Protein AF-A0A6A5AMS5-F1 (afdb_monomer_lite)

pLDDT: mean 83.8, std 12.56, range [41.06, 96.12]

Organism: Aphanomyces astaci (NCBI:txid112090)

Foldseek 3Di:
DDPVVVVLVVLLVVVVVCVVVLVAQQDQPPDPLPPLVVVLVVVVVVVVVVLVVLVVVLVPDPDVVVSVVVNVVVVVVVVVVLVVQQWDAAPLRPRGTGRPDPSNVCCQRHNPQSRWHDQPLSDRDIDGNVQQQPDDPPPHGVNRCCQPPPPQSHWDQQPLNLVDTGRNVCNVVCQDPVRCFHWDPWDAQPLPLGDTQTGGNVCPVVSVVVSVCCQPPPPQQHWDAAPDVPGGDIGGNVCNVVVVVVVVD

InterPro domains:
  IPR001293 Zinc finger, TRAF-type [PS50145] (146-193)
  IPR013083 Zinc finger, RING/FYVE/PHD-type [G3DSA:3.30.40.10] (146-207)

Sequence (249 aa):
MGYRDARIATEQQALRKARALGLFVSEKIVVPLTRASMEAMEMTQWLQGEEAESQSIEDTDANPSDSARRRLVRLMEDAAWRLDGQHSLCFWGCRLWSLVGSQKDDHEHDECKRRLMVCRLGCPVVHEAFQWQQSHGGDHTELEWHELYECNSRLIKCPRDCGAWVPNDALQHHTDFTCVKRPVPDLECRVGCGKVFNGANNRILELEQERKWHEMEACPDRIVVCAWPGCQEAMKAKDRPLHRKSHLC

Secondary structure (DSSP, 8-state):
--HHHHHHHHHHHHHHHHHHTTS---S-------HHHHHHHHHHHHHHHHHHHHHHHHTT-S-HHHHHHHHHHHHHHHHHHHHHTTEEE-TTS---EEETTHHHHHIIIII-TTSEEE-TT--S-EEEHHHHTSEETTTEEHHHHIIIII-TTSEEE-TT--S-EEEHHHHHHIIIII-TTPBPPPEE-TTSS--EE--BGGGHHHHHHHHHHIIIII-TTSEEE--STT---EEETTTHHHHHHTT--

Radius of gyration: 38.47 Å; chains: 1; bounding box: 78×36×118 Å

Structure (mmCIF, N/CA/C/O backbone):
data_AF-A0A6A5AMS5-F1
#
_entry.id   AF-A0A6A5AMS5-F1
#
loop_
_atom_site.group_PDB
_atom_site.id
_atom_site.type_symbol
_atom_site.label_atom_id
_atom_site.label_alt_id
_atom_site.label_comp_id
_atom_site.label_asym_id
_atom_site.label_entity_id
_atom_site.label_seq_id
_atom_site.pdbx_PDB_ins_code
_atom_site.Cartn_x
_atom_site.Cartn_y
_atom_site.Cartn_z
_atom_site.occupancy
_atom_site.B_iso_or_equiv
_atom_site.auth_seq_id
_atom_site.auth_comp_id
_atom_site.auth_asym_id
_atom_site.auth_atom_id
_atom_site.pdbx_PDB_model_num
ATOM 1 N N . MET A 1 1 ? -13.564 -18.803 7.288 1.00 47.69 1 MET A N 1
ATOM 2 C CA . MET A 1 1 ? -12.798 -18.002 6.311 1.00 47.69 1 MET A CA 1
ATOM 3 C C . MET A 1 1 ? -13.772 -17.508 5.269 1.00 47.69 1 MET A C 1
ATOM 5 O O . MET A 1 1 ? -14.464 -18.331 4.680 1.00 47.69 1 MET A O 1
ATOM 9 N N . GLY A 1 2 ? -13.928 -16.193 5.140 1.00 48.22 2 GLY A N 1
ATOM 10 C CA . GLY A 1 2 ? -14.880 -15.615 4.194 1.00 48.22 2 GLY A CA 1
ATOM 11 C C . GLY A 1 2 ? -14.366 -15.730 2.758 1.00 48.22 2 GLY A C 1
ATOM 12 O O . GLY A 1 2 ? -13.163 -15.780 2.528 1.00 48.22 2 GLY A O 1
ATOM 13 N N . TYR A 1 3 ? -15.269 -15.722 1.777 1.00 41.06 3 TYR A N 1
ATOM 14 C CA . TYR A 1 3 ? -14.946 -15.738 0.340 1.00 41.06 3 TYR A CA 1
ATOM 15 C C . TYR A 1 3 ? -13.948 -14.629 -0.078 1.00 41.06 3 TYR A C 1
ATOM 17 O O . TYR A 1 3 ? -13.149 -14.817 -0.993 1.00 41.06 3 TYR A O 1
ATOM 25 N N . ARG A 1 4 ? -13.932 -13.495 0.645 1.00 43.22 4 ARG A N 1
ATOM 26 C CA . ARG A 1 4 ? -12.932 -12.421 0.492 1.00 43.22 4 ARG A CA 1
ATOM 27 C C . ARG A 1 4 ? -11.511 -12.845 0.888 1.00 43.22 4 ARG A C 1
ATOM 29 O O . ARG A 1 4 ? -10.580 -12.494 0.174 1.00 43.22 4 ARG A O 1
ATOM 36 N N . ASP A 1 5 ? -11.347 -13.635 1.948 1.00 52.22 5 ASP A N 1
ATOM 37 C CA . ASP A 1 5 ? -10.027 -14.063 2.442 1.00 52.22 5 ASP A CA 1
ATOM 38 C C . ASP A 1 5 ? -9.346 -15.021 1.456 1.00 52.22 5 ASP A C 1
ATOM 40 O O . ASP A 1 5 ? -8.147 -14.922 1.207 1.00 52.22 5 ASP A O 1
ATOM 44 N N . ALA A 1 6 ? -10.123 -15.921 0.842 1.00 53.12 6 ALA A N 1
ATOM 45 C CA . ALA A 1 6 ? -9.623 -16.856 -0.165 1.00 53.12 6 ALA A CA 1
ATOM 46 C C . ALA A 1 6 ? -9.176 -16.137 -1.448 1.00 53.12 6 ALA A C 1
ATOM 48 O O . ALA A 1 6 ? -8.139 -16.470 -2.023 1.00 53.12 6 ALA A O 1
ATOM 49 N N . ARG A 1 7 ? -9.923 -15.113 -1.879 1.00 50.69 7 ARG A N 1
ATOM 50 C CA . ARG A 1 7 ? -9.564 -14.295 -3.043 1.00 50.69 7 ARG A CA 1
ATOM 51 C C . ARG A 1 7 ? -8.288 -13.488 -2.800 1.00 50.69 7 ARG A C 1
ATOM 53 O O . ARG A 1 7 ? -7.385 -13.561 -3.625 1.00 50.69 7 ARG A O 1
ATOM 60 N N . ILE A 1 8 ? -8.174 -12.814 -1.653 1.00 56.41 8 ILE A N 1
ATOM 61 C CA . ILE A 1 8 ? -6.965 -12.062 -1.278 1.00 56.41 8 ILE A CA 1
ATOM 62 C C . ILE A 1 8 ? -5.759 -13.003 -1.170 1.00 56.41 8 ILE A C 1
ATOM 64 O O . ILE A 1 8 ? -4.683 -12.679 -1.662 1.00 56.41 8 ILE A O 1
ATOM 68 N N . ALA A 1 9 ? -5.928 -14.199 -0.598 1.00 65.62 9 ALA A N 1
ATOM 69 C CA . ALA A 1 9 ? -4.861 -15.198 -0.539 1.00 65.62 9 ALA A CA 1
ATOM 70 C C . ALA A 1 9 ? -4.410 -15.652 -1.939 1.00 65.62 9 ALA A C 1
ATOM 72 O O . ALA A 1 9 ? -3.214 -15.806 -2.181 1.00 65.62 9 ALA A O 1
ATOM 73 N N . THR A 1 10 ? -5.352 -15.809 -2.874 1.00 69.56 10 THR A N 1
ATOM 74 C CA . THR A 1 10 ? -5.068 -16.186 -4.268 1.00 69.56 10 THR A CA 1
ATOM 75 C C . THR A 1 10 ? -4.368 -15.051 -5.024 1.00 69.56 10 THR A C 1
ATOM 77 O O . THR A 1 10 ? -3.391 -15.293 -5.731 1.00 69.56 10 THR A O 1
ATOM 80 N N . GLU A 1 11 ? -4.812 -13.806 -4.835 1.00 66.81 11 GLU A N 1
ATOM 81 C CA . GLU A 1 11 ? -4.190 -12.601 -5.401 1.00 66.81 11 GLU A CA 1
ATOM 82 C C . GLU A 1 11 ? -2.764 -12.408 -4.848 1.00 66.81 11 GLU A C 1
ATOM 84 O O . GLU A 1 11 ? -1.817 -12.236 -5.616 1.00 66.81 11 GLU A O 1
ATOM 89 N N . GLN A 1 12 ? -2.560 -12.561 -3.535 1.00 63.31 12 GLN A N 1
ATOM 90 C CA . GLN A 1 12 ? -1.230 -12.537 -2.915 1.00 63.31 12 GLN A CA 1
ATOM 91 C C . GLN A 1 12 ? -0.339 -13.686 -3.394 1.00 63.31 12 GLN A C 1
ATOM 93 O O . GLN A 1 12 ? 0.859 -13.490 -3.595 1.00 63.31 12 GLN A O 1
ATOM 98 N N . GLN A 1 13 ? -0.890 -14.885 -3.595 1.00 72.81 13 GLN A N 1
ATOM 99 C CA . GLN A 1 13 ? -0.146 -16.018 -4.139 1.00 72.81 13 GLN A CA 1
ATOM 100 C C . GLN A 1 13 ? 0.277 -15.765 -5.589 1.00 72.81 13 GLN A C 1
ATOM 102 O O . GLN A 1 13 ? 1.410 -16.082 -5.948 1.00 72.81 13 GLN A O 1
ATOM 107 N N . ALA A 1 14 ? -0.587 -15.154 -6.404 1.00 71.50 14 ALA A N 1
ATOM 108 C CA . ALA A 1 14 ? -0.262 -14.755 -7.768 1.00 71.50 14 ALA A CA 1
ATOM 109 C C . ALA A 1 14 ? 0.841 -13.689 -7.794 1.00 71.50 14 ALA A C 1
ATOM 111 O O . ALA A 1 14 ? 1.800 -13.846 -8.543 1.00 71.50 14 ALA A O 1
ATOM 112 N N . LEU A 1 15 ? 0.772 -12.672 -6.929 1.00 64.12 15 LEU A N 1
ATOM 113 C CA . LEU A 1 15 ? 1.814 -11.645 -6.807 1.00 64.12 15 LEU A CA 1
ATOM 114 C C . LEU A 1 15 ? 3.144 -12.224 -6.304 1.00 64.12 15 LEU A C 1
ATOM 116 O O . LEU A 1 15 ? 4.196 -11.907 -6.851 1.00 64.12 15 LEU A O 1
ATOM 120 N N . ARG A 1 16 ? 3.118 -13.129 -5.316 1.00 63.69 16 ARG A N 1
ATOM 121 C CA . ARG A 1 16 ? 4.319 -13.843 -4.840 1.00 63.69 16 ARG A CA 1
ATOM 122 C C . ARG A 1 16 ? 4.922 -14.730 -5.923 1.00 63.69 16 ARG A C 1
ATOM 124 O O . ARG A 1 16 ? 6.138 -14.757 -6.068 1.00 63.69 16 ARG A O 1
ATOM 131 N N . LYS A 1 17 ? 4.088 -15.435 -6.693 1.00 67.75 17 LYS A N 1
ATOM 132 C CA . LYS A 1 17 ? 4.529 -16.251 -7.830 1.00 67.75 17 LYS A CA 1
ATOM 133 C C . LYS A 1 17 ? 5.112 -15.376 -8.934 1.00 67.75 17 LYS A C 1
ATOM 135 O O . LYS A 1 17 ? 6.164 -15.699 -9.458 1.00 67.75 17 LYS A O 1
ATOM 140 N N . ALA A 1 18 ? 4.464 -14.261 -9.254 1.00 64.50 18 ALA A N 1
ATOM 141 C CA . ALA A 1 18 ? 4.950 -13.306 -10.237 1.00 64.50 18 ALA A CA 1
ATOM 142 C C . ALA A 1 18 ? 6.292 -12.691 -9.811 1.00 64.50 18 ALA A C 1
ATOM 144 O O . ALA A 1 18 ? 7.206 -12.631 -10.623 1.00 64.50 18 ALA A O 1
ATOM 145 N N . ARG A 1 19 ? 6.460 -12.361 -8.525 1.00 60.09 19 ARG A N 1
ATOM 146 C CA . ARG A 1 19 ? 7.747 -11.948 -7.949 1.00 60.09 19 ARG A CA 1
ATOM 147 C C . ARG A 1 19 ? 8.811 -13.048 -8.043 1.00 60.09 19 ARG A C 1
ATOM 149 O O . ARG A 1 19 ? 9.922 -12.772 -8.467 1.00 60.09 19 ARG A O 1
ATOM 156 N N . ALA A 1 20 ? 8.474 -14.294 -7.702 1.00 59.19 20 ALA A N 1
ATOM 157 C CA . ALA A 1 20 ? 9.393 -15.434 -7.814 1.00 59.19 20 ALA A CA 1
ATOM 158 C C . ALA A 1 20 ? 9.795 -15.753 -9.267 1.00 59.19 20 ALA A C 1
ATOM 160 O O . ALA A 1 20 ? 10.847 -16.337 -9.496 1.00 59.19 20 ALA A O 1
ATOM 161 N N . LEU A 1 21 ? 8.955 -15.378 -10.234 1.00 62.38 21 LEU A N 1
ATOM 162 C CA . LEU A 1 21 ? 9.202 -15.519 -11.669 1.00 62.38 21 LEU A CA 1
ATOM 163 C C . LEU A 1 21 ? 9.831 -14.263 -12.300 1.00 62.38 21 LEU A C 1
ATOM 165 O O . LEU A 1 21 ? 9.948 -14.218 -13.519 1.00 62.38 21 LEU A O 1
ATOM 169 N N . GLY A 1 22 ? 10.172 -13.233 -11.514 1.00 56.22 22 GLY A N 1
ATOM 170 C CA . GLY A 1 22 ? 10.749 -11.982 -12.028 1.00 56.22 22 GLY A CA 1
ATOM 171 C C . GLY A 1 22 ? 9.777 -11.104 -12.832 1.00 56.22 22 GLY A C 1
ATOM 172 O O . GLY A 1 22 ? 10.183 -10.108 -13.416 1.00 56.22 22 GLY A O 1
ATOM 173 N N . LEU A 1 23 ? 8.477 -11.424 -12.844 1.00 62.22 23 LEU A N 1
ATOM 174 C CA . LEU A 1 23 ? 7.459 -10.670 -13.592 1.00 62.22 23 LEU A CA 1
ATOM 175 C C . LEU A 1 23 ? 7.185 -9.281 -12.990 1.00 62.22 23 LEU A C 1
ATOM 177 O O . LEU A 1 23 ? 6.694 -8.397 -13.687 1.00 62.22 23 LEU A O 1
ATOM 181 N N . PHE A 1 24 ? 7.495 -9.097 -11.702 1.00 57.28 24 PHE A N 1
ATOM 182 C CA . PHE A 1 24 ? 7.465 -7.808 -11.011 1.00 57.28 24 PHE A CA 1
ATOM 183 C C . PHE A 1 24 ? 8.724 -7.661 -10.163 1.00 57.28 24 PHE A C 1
ATOM 185 O O . PHE A 1 24 ? 8.996 -8.505 -9.308 1.00 57.28 24 PHE A O 1
ATOM 192 N N . VAL A 1 25 ? 9.458 -6.568 -10.357 1.00 56.16 25 VAL A N 1
ATOM 193 C CA . VAL A 1 25 ? 10.801 -6.383 -9.784 1.00 56.16 25 VAL A CA 1
ATOM 194 C C . VAL A 1 25 ? 10.791 -5.372 -8.638 1.00 56.16 25 VAL A C 1
ATOM 196 O O . VAL A 1 25 ? 11.568 -4.432 -8.584 1.00 56.16 25 VAL A O 1
ATOM 199 N N . SER A 1 26 ? 9.851 -5.533 -7.699 1.00 52.03 26 SER A N 1
ATOM 200 C CA . SER A 1 26 ? 9.580 -4.539 -6.645 1.00 52.03 26 SER A CA 1
ATOM 201 C C . SER A 1 26 ? 10.704 -4.341 -5.618 1.00 52.03 26 SER A C 1
ATOM 203 O O . SER A 1 26 ? 10.613 -3.436 -4.788 1.00 52.03 26 SER A O 1
ATOM 205 N N . GLU A 1 27 ? 11.742 -5.179 -5.622 1.00 52.03 27 GLU A N 1
ATOM 206 C CA . GLU A 1 27 ? 12.938 -4.930 -4.822 1.00 52.03 27 GLU A CA 1
ATOM 207 C C . GLU A 1 27 ? 13.851 -3.984 -5.586 1.00 52.03 27 GLU A C 1
ATOM 209 O O . GLU A 1 27 ? 14.442 -4.321 -6.604 1.00 52.03 27 GLU A O 1
ATOM 214 N N . LYS A 1 28 ? 13.949 -2.755 -5.079 1.00 43.75 28 LYS A N 1
ATOM 215 C CA . LYS A 1 28 ? 14.990 -1.825 -5.492 1.00 43.75 28 LYS A CA 1
ATOM 216 C C . LYS A 1 28 ? 16.311 -2.415 -5.003 1.00 43.75 28 LYS A C 1
ATOM 218 O O . LYS A 1 28 ? 16.733 -2.122 -3.885 1.00 43.75 28 LYS A O 1
ATOM 223 N N . ILE A 1 29 ? 16.954 -3.253 -5.810 1.00 44.72 29 ILE A N 1
ATOM 224 C CA . ILE A 1 29 ? 18.376 -3.481 -5.625 1.00 44.72 29 ILE A CA 1
ATOM 225 C C . ILE A 1 29 ? 19.005 -2.142 -5.995 1.00 44.72 29 ILE A C 1
ATOM 227 O O . ILE A 1 29 ? 19.037 -1.743 -7.156 1.00 44.72 29 ILE A O 1
ATOM 231 N N . VAL A 1 30 ? 19.395 -1.362 -4.985 1.00 47.34 30 VAL A N 1
ATOM 232 C CA . VAL A 1 30 ? 20.228 -0.175 -5.195 1.00 47.34 30 VAL A CA 1
ATOM 233 C C . VAL A 1 30 ? 21.625 -0.698 -5.513 1.00 47.34 30 VAL A C 1
ATOM 235 O O . VAL A 1 30 ? 22.550 -0.569 -4.718 1.00 47.34 30 VAL A O 1
ATOM 238 N N . VAL A 1 31 ? 21.759 -1.375 -6.652 1.00 47.00 31 VAL A N 1
ATOM 239 C CA . VAL A 1 31 ? 23.055 -1.531 -7.286 1.00 47.00 31 VAL A CA 1
ATOM 240 C C . VAL A 1 31 ? 23.303 -0.186 -7.968 1.00 47.00 31 VAL A C 1
ATOM 242 O O . VAL A 1 31 ? 22.401 0.324 -8.643 1.00 47.00 31 VAL A O 1
ATOM 245 N N . PRO A 1 32 ? 24.464 0.462 -7.773 1.00 53.69 32 PRO A N 1
ATOM 246 C CA . PRO A 1 32 ? 24.884 1.484 -8.729 1.00 53.69 32 PRO A CA 1
ATOM 247 C C . PRO A 1 32 ? 24.767 0.873 -10.128 1.00 53.69 32 PRO A C 1
ATOM 249 O O . PRO A 1 32 ? 25.109 -0.303 -10.246 1.00 53.69 32 PRO A O 1
ATOM 252 N N . LEU A 1 33 ? 24.270 1.634 -11.126 1.00 53.72 33 LEU A N 1
ATOM 253 C CA . LEU A 1 33 ? 24.245 1.228 -12.545 1.00 53.72 33 LEU A CA 1
ATOM 254 C C . LEU A 1 33 ? 25.450 0.334 -12.784 1.00 53.72 33 LEU A C 1
ATOM 256 O O . LEU A 1 33 ? 26.592 0.796 -12.656 1.00 53.72 33 LEU A O 1
ATOM 260 N N . THR A 1 34 ? 25.204 -0.958 -12.975 1.00 58.94 34 THR A N 1
ATOM 261 C CA . THR A 1 34 ? 26.306 -1.890 -13.115 1.00 58.94 34 THR A CA 1
ATOM 262 C C . THR A 1 34 ? 27.139 -1.417 -14.298 1.00 58.94 34 THR A C 1
ATOM 264 O O . THR A 1 34 ? 26.650 -0.759 -15.226 1.00 58.94 34 THR A O 1
ATOM 267 N N . ARG A 1 35 ? 28.430 -1.752 -14.287 1.00 57.44 35 ARG A N 1
ATOM 268 C CA . ARG A 1 35 ? 29.316 -1.550 -15.441 1.00 57.44 35 ARG A CA 1
ATOM 269 C C . ARG A 1 35 ? 28.638 -1.987 -16.756 1.00 57.44 35 ARG A C 1
ATOM 271 O O . ARG A 1 35 ? 28.824 -1.342 -17.778 1.00 57.44 35 ARG A O 1
ATOM 278 N N . ALA A 1 36 ? 27.766 -2.993 -16.675 1.00 58.31 36 ALA A N 1
ATOM 279 C CA . ALA A 1 36 ? 26.976 -3.538 -17.761 1.00 58.31 36 ALA A CA 1
ATOM 280 C C . ALA A 1 36 ? 26.000 -2.526 -18.413 1.00 58.31 36 ALA A C 1
ATOM 282 O O . ALA A 1 36 ? 26.059 -2.360 -19.629 1.00 58.31 36 ALA A O 1
ATOM 283 N N . SER A 1 37 ? 25.145 -1.800 -17.682 1.00 66.31 37 SER A N 1
ATOM 284 C CA . SER A 1 37 ? 24.292 -0.792 -18.343 1.00 66.31 37 SER A CA 1
ATOM 285 C C . SER A 1 37 ? 25.057 0.434 -18.805 1.00 66.31 37 SER A C 1
ATOM 287 O O . SER A 1 37 ? 24.663 1.032 -19.801 1.00 66.31 37 SER A O 1
ATOM 289 N N . MET A 1 38 ? 26.146 0.807 -18.126 1.00 73.81 38 MET A N 1
ATOM 290 C CA . MET A 1 38 ? 26.994 1.904 -18.600 1.00 73.81 38 MET A CA 1
ATOM 291 C C . MET A 1 38 ? 27.633 1.555 -19.948 1.00 73.81 38 MET A C 1
ATOM 293 O O . MET A 1 38 ? 27.481 2.325 -20.887 1.00 73.81 38 MET A O 1
ATOM 297 N N . GLU A 1 39 ? 28.218 0.362 -20.086 1.00 73.81 39 GLU A N 1
ATOM 298 C CA . GLU A 1 39 ? 28.779 -0.129 -21.354 1.00 73.81 39 GLU A CA 1
ATOM 299 C C . GLU A 1 39 ? 27.709 -0.212 -22.462 1.00 73.81 39 GLU A C 1
ATOM 301 O O . GLU A 1 39 ? 27.932 0.234 -23.588 1.00 73.81 39 GLU A O 1
ATOM 306 N N . ALA A 1 40 ? 26.508 -0.712 -22.146 1.00 77.12 40 ALA A N 1
ATOM 307 C CA . ALA A 1 40 ? 25.394 -0.760 -23.096 1.00 77.12 40 ALA A CA 1
ATOM 308 C C . ALA A 1 40 ? 24.905 0.644 -23.511 1.00 77.12 40 ALA A C 1
ATOM 310 O O . ALA A 1 40 ? 24.560 0.875 -24.675 1.00 77.12 40 ALA A O 1
ATOM 311 N N . MET A 1 41 ? 24.868 1.595 -22.572 1.00 78.62 41 MET A N 1
ATOM 312 C CA . MET A 1 41 ? 24.493 2.987 -22.828 1.00 78.62 41 MET A CA 1
ATOM 313 C C . MET A 1 41 ? 25.550 3.710 -23.660 1.00 78.62 41 MET A C 1
ATOM 315 O O . MET A 1 41 ? 25.179 4.390 -24.611 1.00 78.62 41 MET A O 1
ATOM 319 N N . GLU A 1 42 ? 26.833 3.541 -23.344 1.00 83.81 42 GLU A N 1
ATOM 320 C CA . GLU A 1 42 ? 27.958 4.103 -24.098 1.00 83.81 42 GLU A CA 1
ATOM 321 C C . GLU A 1 42 ? 27.960 3.588 -25.538 1.00 83.81 42 GLU A C 1
ATOM 323 O O . GLU A 1 42 ? 27.993 4.385 -26.475 1.00 83.81 42 GLU A O 1
ATOM 328 N N . MET A 1 43 ? 27.809 2.273 -25.732 1.00 81.75 43 MET A N 1
ATOM 329 C CA . MET A 1 43 ? 27.680 1.680 -27.064 1.00 81.75 43 MET A CA 1
ATOM 330 C C . MET A 1 43 ? 26.467 2.244 -27.815 1.00 81.75 43 MET A C 1
ATOM 332 O O . MET A 1 43 ? 26.575 2.620 -28.980 1.00 81.75 43 MET A O 1
ATOM 336 N N . THR A 1 44 ? 25.311 2.350 -27.152 1.00 80.25 44 THR A N 1
ATOM 337 C CA . THR A 1 44 ? 24.096 2.902 -27.772 1.00 80.25 44 THR A CA 1
ATOM 338 C C . THR A 1 44 ? 24.270 4.377 -28.150 1.00 80.25 44 THR A C 1
ATOM 340 O O . THR A 1 44 ? 23.814 4.783 -29.216 1.00 80.25 44 THR A O 1
ATOM 343 N N . GLN A 1 45 ? 24.930 5.178 -27.310 1.00 85.31 45 GLN A N 1
ATOM 344 C CA . GLN A 1 45 ? 25.211 6.589 -27.584 1.00 85.31 45 GLN A CA 1
ATOM 345 C C . GLN A 1 45 ? 26.191 6.762 -28.743 1.00 85.31 45 GLN A C 1
ATOM 347 O O . GLN A 1 45 ? 25.953 7.597 -29.612 1.00 85.31 45 GLN A O 1
ATOM 352 N N . TRP A 1 46 ? 27.258 5.962 -28.783 1.00 83.88 46 TRP A N 1
ATOM 353 C CA . TRP A 1 46 ? 28.222 5.979 -29.879 1.00 83.88 46 TRP A CA 1
ATOM 354 C C . TRP A 1 46 ? 27.547 5.650 -31.218 1.00 83.88 46 TRP A C 1
ATOM 356 O O . TRP A 1 46 ? 27.641 6.440 -32.154 1.00 83.88 46 TRP A O 1
ATOM 366 N N . LEU A 1 47 ? 26.747 4.579 -31.264 1.00 79.12 47 LEU A N 1
ATOM 367 C CA . LEU A 1 47 ? 25.972 4.192 -32.450 1.00 79.12 47 LEU A CA 1
ATOM 368 C C . LEU A 1 47 ? 24.975 5.277 -32.887 1.00 79.12 47 LEU A C 1
ATOM 370 O O . LEU A 1 47 ? 24.791 5.513 -34.076 1.00 79.12 47 LEU A O 1
ATOM 374 N N . GLN A 1 48 ? 24.314 5.947 -31.937 1.00 82.81 48 GLN A N 1
ATOM 375 C CA . GLN A 1 48 ? 23.425 7.073 -32.248 1.00 82.81 48 GLN A CA 1
ATOM 376 C C . GLN A 1 48 ? 24.187 8.267 -32.832 1.00 82.81 48 GLN A C 1
ATOM 378 O O . GLN A 1 48 ? 23.650 8.954 -33.699 1.00 82.81 48 GLN A O 1
ATOM 383 N N . GLY A 1 49 ? 25.413 8.508 -32.366 1.00 85.81 49 GLY A N 1
ATOM 384 C CA . GLY A 1 49 ? 26.304 9.529 -32.909 1.00 85.81 49 GLY A CA 1
ATOM 385 C C . GLY A 1 49 ? 26.711 9.231 -34.350 1.00 85.81 49 GLY A C 1
ATOM 386 O O . GLY A 1 49 ? 26.517 10.083 -35.214 1.00 85.81 49 GLY A O 1
ATOM 387 N N . GLU A 1 50 ? 27.197 8.015 -34.619 1.00 84.00 50 GLU A N 1
ATOM 388 C CA . GLU A 1 50 ? 27.573 7.590 -35.977 1.00 84.00 50 GLU A CA 1
ATOM 389 C C . GLU A 1 50 ? 26.382 7.612 -36.943 1.00 84.00 50 GLU A C 1
ATOM 391 O O . GLU A 1 50 ? 26.505 8.047 -38.092 1.00 84.00 50 GLU A O 1
ATOM 396 N N . GLU A 1 51 ? 25.203 7.197 -36.474 1.00 81.94 51 GLU A N 1
ATOM 397 C CA . GLU A 1 51 ? 23.983 7.257 -37.273 1.00 81.94 51 GLU A CA 1
ATOM 398 C C . GLU A 1 51 ? 23.569 8.707 -37.552 1.00 81.94 51 GLU A C 1
ATOM 400 O O . GLU A 1 51 ? 23.193 9.016 -38.679 1.00 81.94 51 GLU A O 1
ATOM 405 N N . ALA A 1 52 ? 23.665 9.617 -36.579 1.00 85.56 52 ALA A N 1
ATOM 406 C CA . ALA A 1 52 ? 23.346 11.030 -36.789 1.00 85.56 52 ALA A CA 1
ATOM 407 C C . ALA A 1 52 ? 24.312 11.703 -37.781 1.00 85.56 52 ALA A C 1
ATOM 409 O O . ALA A 1 52 ? 23.877 12.475 -38.640 1.00 85.56 52 ALA A O 1
ATOM 410 N N . GLU A 1 53 ? 25.607 11.387 -37.703 1.00 86.44 53 GLU A N 1
ATOM 411 C CA . GLU A 1 53 ? 26.607 11.858 -38.665 1.00 86.44 53 GLU A CA 1
ATOM 412 C C . GLU A 1 53 ? 26.299 11.327 -40.070 1.00 86.44 53 GLU A C 1
ATOM 414 O O . GLU A 1 53 ? 26.189 12.105 -41.021 1.00 86.44 53 GLU A O 1
ATOM 419 N N . SER A 1 54 ? 26.049 10.023 -40.190 1.00 84.38 54 SER A N 1
ATOM 420 C CA . SER A 1 54 ? 25.697 9.383 -41.460 1.00 84.38 54 SER A CA 1
ATOM 421 C C . SER A 1 54 ? 24.405 9.950 -42.057 1.00 84.38 54 SER A C 1
ATOM 423 O O . SER A 1 54 ? 24.347 10.219 -43.258 1.00 84.38 54 SER A O 1
ATOM 425 N N . GLN A 1 55 ? 23.386 10.204 -41.229 1.00 82.88 55 GLN A N 1
ATOM 426 C CA . GLN A 1 55 ? 22.143 10.853 -41.653 1.00 82.88 55 GLN A CA 1
ATOM 427 C C . GLN A 1 55 ? 22.396 12.260 -42.197 1.00 82.88 55 GLN A C 1
ATOM 429 O O . GLN A 1 55 ? 21.853 12.602 -43.245 1.00 82.88 55 GLN A O 1
ATOM 434 N N . SER A 1 56 ? 23.255 13.048 -41.542 1.00 86.06 56 SER A N 1
ATOM 435 C CA . SER A 1 56 ? 23.572 14.413 -41.983 1.00 86.06 56 SER A CA 1
ATOM 436 C C . SER A 1 56 ? 24.210 14.455 -43.376 1.00 86.06 56 SER A C 1
ATOM 438 O O . SER A 1 56 ? 23.913 15.345 -44.174 1.00 86.06 56 SER A O 1
ATOM 440 N N . ILE A 1 57 ? 25.038 13.457 -43.695 1.00 82.62 57 ILE A N 1
ATOM 441 C CA . ILE A 1 57 ? 25.670 13.309 -45.008 1.00 82.62 57 ILE A CA 1
ATOM 442 C C . ILE A 1 57 ? 24.616 12.902 -46.044 1.00 82.62 57 ILE A C 1
ATOM 444 O O . ILE A 1 57 ? 24.507 13.527 -47.099 1.00 82.62 57 ILE A O 1
ATOM 448 N N . GLU A 1 58 ? 23.798 11.894 -45.732 1.00 81.50 58 GLU A N 1
ATOM 449 C CA . GLU A 1 58 ? 22.758 11.368 -46.626 1.00 81.50 58 GLU A CA 1
ATOM 450 C C . GLU A 1 58 ? 21.657 12.379 -46.960 1.00 81.50 58 GLU A C 1
ATOM 452 O O . GLU A 1 58 ? 21.134 12.359 -48.076 1.00 81.50 58 GLU A O 1
ATOM 457 N N . ASP A 1 59 ? 21.316 13.264 -46.020 1.00 80.75 59 ASP A N 1
ATOM 458 C CA . ASP A 1 59 ? 20.305 14.310 -46.206 1.00 80.75 59 ASP A CA 1
ATOM 459 C C . ASP A 1 59 ? 20.748 15.378 -47.226 1.00 80.75 59 ASP A C 1
ATOM 461 O O . ASP A 1 59 ? 19.913 16.097 -47.777 1.00 80.75 59 ASP A O 1
ATOM 465 N N . THR A 1 60 ? 22.051 15.466 -47.516 1.00 82.56 60 THR A N 1
ATOM 466 C CA . THR A 1 60 ? 22.624 16.387 -48.515 1.00 82.56 60 THR A CA 1
ATOM 467 C C . THR A 1 60 ? 22.989 15.711 -49.842 1.00 82.56 60 THR A C 1
ATOM 469 O O . THR A 1 60 ? 23.536 16.365 -50.735 1.00 82.56 60 THR A O 1
ATOM 472 N N . ASP A 1 61 ? 22.673 14.420 -50.007 1.00 79.44 61 ASP A N 1
ATOM 473 C CA . ASP A 1 61 ? 22.976 13.666 -51.228 1.00 79.44 61 ASP A CA 1
ATOM 474 C C . ASP A 1 61 ? 22.118 14.153 -52.414 1.00 79.44 61 ASP A C 1
ATOM 476 O O . ASP A 1 61 ? 20.906 14.356 -52.314 1.00 79.44 61 ASP A O 1
ATOM 480 N N . ALA A 1 62 ? 22.756 14.316 -53.575 1.00 79.94 62 ALA A N 1
ATOM 481 C CA . ALA A 1 62 ? 22.106 14.747 -54.808 1.00 79.94 62 ALA A CA 1
ATOM 482 C C . ALA A 1 62 ? 21.121 13.705 -55.379 1.00 79.94 62 ALA A C 1
ATOM 484 O O . ALA A 1 62 ? 20.284 14.064 -56.212 1.00 79.94 62 ALA A O 1
ATOM 485 N N . ASN A 1 63 ? 21.196 12.434 -54.954 1.00 84.81 63 ASN A N 1
ATOM 486 C CA . ASN A 1 63 ? 20.253 11.379 -55.327 1.00 84.81 63 ASN A CA 1
ATOM 487 C C . ASN A 1 63 ? 19.501 10.804 -54.104 1.00 84.81 63 ASN A C 1
ATOM 489 O O . ASN A 1 63 ? 19.958 9.831 -53.493 1.00 84.81 63 ASN A O 1
ATOM 493 N N . PRO A 1 64 ? 18.283 11.303 -53.818 1.00 77.62 64 PRO A N 1
ATOM 494 C CA . PRO A 1 64 ? 17.478 10.867 -52.672 1.00 77.62 64 PRO A CA 1
ATOM 495 C C . PRO A 1 64 ? 17.126 9.371 -52.653 1.00 77.62 64 PRO A C 1
ATOM 497 O O . PRO A 1 64 ? 16.904 8.786 -51.596 1.00 77.62 64 PRO A O 1
ATOM 500 N N . SER A 1 65 ? 17.036 8.731 -53.823 1.00 76.88 65 SER A N 1
ATOM 501 C CA . SER A 1 65 ? 16.689 7.305 -53.911 1.00 76.88 65 SER A CA 1
ATOM 502 C C . SER A 1 65 ? 17.855 6.396 -53.515 1.00 76.88 65 SER A C 1
ATOM 504 O O . SER A 1 65 ? 17.661 5.384 -52.836 1.00 76.88 65 SER A O 1
ATOM 506 N N . ASP A 1 66 ? 19.076 6.782 -53.888 1.00 80.44 66 ASP A N 1
ATOM 507 C CA . ASP A 1 66 ? 20.286 6.066 -53.500 1.00 80.44 66 ASP A CA 1
ATOM 508 C C . ASP A 1 66 ? 20.641 6.322 -52.037 1.00 80.44 66 ASP A C 1
ATOM 510 O O . ASP A 1 66 ? 21.050 5.381 -51.354 1.00 80.44 66 ASP A O 1
ATOM 514 N N . SER A 1 67 ? 20.430 7.540 -51.528 1.00 82.50 67 SER A N 1
ATOM 515 C CA . SER A 1 67 ? 20.651 7.845 -50.111 1.00 82.50 67 SER A CA 1
ATOM 516 C C . SER A 1 67 ? 19.698 7.065 -49.203 1.00 82.50 67 SER A C 1
ATOM 518 O O . SER A 1 67 ? 20.148 6.434 -48.248 1.00 82.50 67 SER A O 1
ATOM 520 N N . ALA A 1 68 ? 18.409 6.972 -49.552 1.00 82.50 68 ALA A N 1
ATOM 521 C CA . ALA A 1 68 ? 17.445 6.161 -48.807 1.00 82.50 68 ALA A CA 1
ATOM 522 C C . ALA A 1 68 ? 17.810 4.664 -48.793 1.00 82.50 68 ALA A C 1
ATOM 524 O O . ALA A 1 68 ? 17.677 3.992 -47.767 1.00 82.50 68 ALA A O 1
ATOM 525 N N . ARG A 1 69 ? 18.301 4.128 -49.919 1.00 86.00 69 ARG A N 1
ATOM 526 C CA . ARG A 1 69 ? 18.747 2.731 -50.008 1.00 86.00 69 ARG A CA 1
ATOM 527 C C . ARG A 1 69 ? 20.010 2.481 -49.180 1.00 86.00 69 ARG A C 1
ATOM 529 O O . ARG A 1 69 ? 20.061 1.473 -48.481 1.00 86.00 69 ARG A O 1
ATOM 536 N N . ARG A 1 70 ? 21.006 3.374 -49.236 1.00 83.31 70 ARG A N 1
ATOM 537 C CA . ARG A 1 70 ? 22.232 3.282 -48.416 1.00 83.31 70 ARG A CA 1
ATOM 538 C C . ARG A 1 70 ? 21.911 3.331 -46.924 1.00 83.31 70 ARG A C 1
ATOM 540 O O . ARG A 1 70 ? 22.416 2.490 -46.186 1.00 83.31 70 ARG A O 1
ATOM 547 N N . ARG A 1 71 ? 20.990 4.212 -46.518 1.00 84.81 71 ARG A N 1
ATOM 548 C CA . ARG A 1 71 ? 20.487 4.290 -45.142 1.00 84.81 71 ARG A CA 1
ATOM 549 C C . ARG A 1 71 ? 19.919 2.958 -44.670 1.00 84.81 71 ARG A C 1
ATOM 551 O O . ARG A 1 71 ? 20.286 2.466 -43.610 1.00 84.81 71 ARG A O 1
ATOM 558 N N . LEU A 1 72 ? 19.034 2.355 -45.467 1.00 87.25 72 LEU A N 1
ATOM 559 C CA . LEU A 1 72 ? 18.413 1.079 -45.113 1.00 87.25 72 LEU A CA 1
ATOM 560 C C . LEU A 1 72 ? 19.443 -0.050 -45.000 1.00 87.25 72 LEU A C 1
ATOM 562 O O . LEU A 1 72 ? 19.358 -0.843 -44.067 1.00 87.25 72 LEU A O 1
ATOM 566 N N . VAL A 1 73 ? 20.413 -0.110 -45.918 1.00 88.06 73 VAL A N 1
ATOM 567 C CA . VAL A 1 73 ? 21.486 -1.116 -45.878 1.00 88.06 73 VAL A CA 1
ATOM 568 C C . VAL A 1 73 ? 22.328 -0.963 -44.612 1.00 88.06 73 VAL A C 1
ATOM 570 O O . VAL A 1 73 ? 22.461 -1.943 -43.888 1.00 88.06 73 VAL A O 1
ATOM 573 N N . ARG A 1 74 ? 22.795 0.252 -44.282 1.00 86.50 74 ARG A N 1
ATOM 574 C CA . ARG A 1 74 ? 23.569 0.503 -43.051 1.00 86.50 74 ARG A CA 1
ATOM 575 C C . ARG A 1 74 ? 22.792 0.086 -41.804 1.00 86.50 74 ARG A C 1
ATOM 577 O O . ARG A 1 74 ? 23.297 -0.676 -40.991 1.00 86.50 74 ARG A O 1
ATOM 584 N N . LEU A 1 75 ? 21.536 0.522 -41.679 1.00 85.56 75 LEU A N 1
ATOM 585 C CA . LEU A 1 75 ? 20.696 0.167 -40.530 1.00 85.56 75 LEU A CA 1
ATOM 586 C C . LEU A 1 75 ? 20.506 -1.353 -40.391 1.00 85.56 75 LEU A C 1
ATOM 588 O O . LEU A 1 75 ? 20.419 -1.862 -39.273 1.00 85.56 75 LEU A O 1
ATOM 592 N N . MET A 1 76 ? 20.422 -2.081 -41.511 1.00 88.31 76 MET A N 1
ATOM 593 C CA . MET A 1 76 ? 20.337 -3.542 -41.504 1.00 88.31 76 MET A CA 1
ATOM 594 C C . MET A 1 76 ? 21.664 -4.210 -41.138 1.00 88.31 76 MET A C 1
ATOM 596 O O . MET A 1 76 ? 21.646 -5.171 -40.372 1.00 88.31 76 MET A O 1
ATOM 600 N N . GLU A 1 77 ? 22.791 -3.709 -41.642 1.00 88.56 77 GLU A N 1
ATOM 601 C CA . GLU A 1 77 ? 24.130 -4.206 -41.304 1.00 88.56 77 GLU A CA 1
ATOM 602 C C . GLU A 1 77 ? 24.442 -3.997 -39.816 1.00 88.56 77 GLU A C 1
ATOM 604 O O . GLU A 1 77 ? 24.852 -4.940 -39.141 1.00 88.56 77 GLU A O 1
ATOM 609 N N . ASP A 1 78 ? 24.126 -2.823 -39.266 1.00 85.94 78 ASP A N 1
ATOM 610 C CA . ASP A 1 78 ? 24.260 -2.528 -37.837 1.00 85.94 78 ASP A CA 1
ATOM 611 C C . ASP A 1 78 ? 23.397 -3.452 -36.973 1.00 85.94 78 ASP A C 1
ATOM 613 O O . ASP A 1 78 ? 23.825 -3.931 -35.919 1.00 85.94 78 ASP A O 1
ATOM 617 N N . ALA A 1 79 ? 22.154 -3.699 -37.398 1.00 86.44 79 ALA A N 1
ATOM 618 C CA . ALA A 1 79 ? 21.261 -4.609 -36.695 1.00 86.44 79 ALA A CA 1
ATOM 619 C C . ALA A 1 79 ? 21.787 -6.051 -36.740 1.00 86.44 79 ALA A C 1
ATOM 621 O O . ALA A 1 79 ? 21.763 -6.733 -35.715 1.00 86.44 79 ALA A O 1
ATOM 622 N N . ALA A 1 80 ? 22.288 -6.502 -37.894 1.00 89.62 80 ALA A N 1
ATOM 623 C CA . ALA A 1 80 ? 22.888 -7.822 -38.049 1.00 89.62 80 ALA A CA 1
ATOM 624 C C . ALA A 1 80 ? 24.132 -7.976 -37.164 1.00 89.62 80 ALA A C 1
ATOM 626 O O . ALA A 1 80 ? 24.212 -8.935 -36.402 1.00 89.62 80 ALA A O 1
ATOM 627 N N . TRP A 1 81 ? 25.030 -6.987 -37.163 1.00 90.25 81 TRP A N 1
ATOM 628 C CA . TRP A 1 81 ? 26.233 -6.985 -36.328 1.00 90.25 81 TRP A CA 1
ATOM 629 C C . TRP A 1 81 ? 25.909 -7.120 -34.832 1.00 90.25 81 TRP A C 1
ATOM 631 O O . TRP A 1 81 ? 26.547 -7.894 -34.117 1.00 90.25 81 TRP A O 1
ATOM 641 N N . ARG A 1 82 ? 24.865 -6.428 -34.350 1.00 89.25 82 ARG A N 1
ATOM 642 C CA . ARG A 1 82 ? 24.404 -6.542 -32.953 1.00 89.25 82 ARG A CA 1
ATOM 643 C C . ARG A 1 82 ? 23.877 -7.938 -32.637 1.00 89.25 82 ARG A C 1
ATOM 645 O O . ARG A 1 82 ? 24.193 -8.480 -31.578 1.00 89.25 82 ARG A O 1
ATOM 652 N N . LEU A 1 83 ? 23.078 -8.512 -33.536 1.00 88.88 83 LEU A N 1
ATOM 653 C CA . LEU A 1 83 ? 22.527 -9.857 -33.364 1.00 88.88 83 LEU A CA 1
ATOM 654 C C . LEU A 1 83 ? 23.633 -10.921 -33.370 1.00 88.88 83 LEU A C 1
ATOM 656 O O . LEU A 1 83 ? 23.628 -11.796 -32.503 1.00 88.88 83 LEU A O 1
ATOM 660 N N . ASP A 1 84 ? 24.611 -10.799 -34.269 1.00 93.06 84 ASP A N 1
ATOM 661 C CA . ASP A 1 84 ? 25.791 -11.670 -34.324 1.00 93.06 84 ASP A CA 1
ATOM 662 C C . ASP A 1 84 ? 26.634 -11.555 -33.045 1.00 93.06 84 ASP A C 1
ATOM 664 O O . ASP A 1 84 ? 27.125 -12.553 -32.516 1.00 93.06 84 ASP A O 1
ATOM 668 N N . GLY A 1 85 ? 26.729 -10.347 -32.485 1.00 89.56 85 GLY A N 1
ATOM 669 C CA . GLY A 1 85 ? 27.354 -10.071 -31.193 1.00 89.56 85 GLY A CA 1
ATOM 670 C C . GLY A 1 85 ? 26.521 -10.471 -29.971 1.00 89.56 85 GLY A C 1
ATOM 671 O O . GLY A 1 85 ? 26.833 -10.014 -28.876 1.00 89.56 85 GLY A O 1
ATOM 672 N N . GLN A 1 86 ? 25.450 -11.258 -30.126 1.00 92.38 86 GLN A N 1
ATOM 673 C CA . GLN A 1 86 ? 24.539 -11.674 -29.048 1.00 92.38 86 GLN A CA 1
ATOM 674 C C . GLN A 1 86 ? 23.905 -10.513 -28.267 1.00 92.38 86 GLN A C 1
ATOM 676 O O . GLN A 1 86 ? 23.574 -10.658 -27.091 1.00 92.38 86 GLN A O 1
ATOM 681 N N . HIS A 1 87 ? 23.697 -9.360 -28.896 1.00 91.12 87 HIS A N 1
ATOM 682 C CA . HIS A 1 87 ? 22.939 -8.272 -28.293 1.00 91.12 87 HIS A CA 1
ATOM 683 C C . HIS A 1 87 ? 21.461 -8.401 -28.642 1.00 91.12 87 HIS A C 1
ATOM 685 O O . HIS A 1 87 ? 21.077 -8.831 -29.729 1.00 91.12 87 HIS A O 1
ATOM 691 N N . SER A 1 88 ? 20.601 -7.983 -27.721 1.00 90.00 88 SER A N 1
ATOM 692 C CA . SER A 1 88 ? 19.168 -7.884 -27.979 1.00 90.00 88 SER A CA 1
ATOM 693 C C . SER A 1 88 ? 18.573 -6.659 -27.303 1.00 90.00 88 SER A C 1
ATOM 695 O O . SER A 1 88 ? 19.144 -6.097 -26.367 1.00 90.00 88 SER A O 1
ATOM 697 N N . LEU A 1 89 ? 17.417 -6.236 -27.806 1.00 88.56 89 LEU A N 1
ATOM 698 C CA . LEU A 1 89 ? 16.665 -5.139 -27.219 1.00 88.56 89 LEU A CA 1
ATOM 699 C C . LEU A 1 89 ? 16.082 -5.539 -25.862 1.00 88.56 89 LEU A C 1
ATOM 701 O O . LEU A 1 89 ? 15.596 -6.660 -25.685 1.00 88.56 89 LEU A O 1
ATOM 705 N N . CYS A 1 90 ? 16.068 -4.570 -24.950 1.00 87.62 90 CYS A N 1
ATOM 706 C CA . CYS A 1 90 ? 15.341 -4.659 -23.691 1.00 87.62 90 CYS A CA 1
ATOM 707 C C . CYS A 1 90 ? 13.858 -4.996 -23.919 1.00 87.62 90 CYS A C 1
ATOM 709 O O . CYS A 1 90 ? 13.148 -4.289 -24.645 1.00 87.62 90 CYS A O 1
ATOM 711 N N . PHE A 1 91 ? 13.380 -6.029 -23.227 1.00 87.75 91 PHE A N 1
ATOM 712 C CA . PHE A 1 91 ? 12.006 -6.523 -23.226 1.00 87.75 91 PHE A CA 1
ATOM 713 C C . PHE A 1 91 ? 10.999 -5.444 -22.839 1.00 87.75 91 PHE A C 1
ATOM 715 O O . PHE A 1 91 ? 9.955 -5.289 -23.473 1.00 87.75 91 PHE A O 1
ATOM 722 N N . TRP A 1 92 ? 11.343 -4.632 -21.839 1.00 85.62 92 TRP A N 1
ATOM 723 C CA . TRP A 1 92 ? 10.491 -3.539 -21.389 1.00 85.62 92 TRP A CA 1
ATOM 724 C C . TRP A 1 92 ? 10.401 -2.403 -22.390 1.00 85.62 92 TRP A C 1
ATOM 726 O O . TRP A 1 92 ? 9.650 -1.480 -22.119 1.00 85.62 92 TRP A O 1
ATOM 736 N N . GLY A 1 93 ? 11.137 -2.435 -23.508 1.00 86.12 93 GLY A N 1
ATOM 737 C CA . GLY A 1 93 ? 11.038 -1.495 -24.623 1.00 86.12 93 GLY A CA 1
ATOM 738 C C . GLY A 1 93 ? 11.745 -0.155 -24.412 1.00 86.12 93 GLY A C 1
ATOM 739 O O . GLY A 1 93 ? 11.441 0.810 -25.111 1.00 86.12 93 GLY A O 1
ATOM 740 N N . CYS A 1 94 ? 12.708 -0.070 -23.489 1.00 86.06 94 CYS A N 1
ATOM 741 C CA . CYS A 1 94 ? 13.531 1.135 -23.301 1.00 86.06 94 CYS A CA 1
ATOM 742 C C . CYS A 1 94 ? 14.487 1.427 -24.475 1.00 86.06 94 CYS A C 1
ATOM 744 O O . CYS A 1 94 ? 15.125 2.475 -24.486 1.00 86.06 94 CYS A O 1
ATOM 746 N N . ARG A 1 95 ? 14.538 0.530 -25.474 1.00 86.31 95 ARG A N 1
ATOM 747 C CA . ARG A 1 95 ? 15.367 0.603 -26.691 1.00 86.31 95 ARG A CA 1
ATOM 748 C C . ARG A 1 95 ? 16.876 0.485 -26.454 1.00 86.31 95 ARG A C 1
ATOM 750 O O . ARG A 1 95 ? 17.644 0.731 -27.379 1.00 86.31 95 ARG A O 1
ATOM 757 N N . LEU A 1 96 ? 17.291 0.078 -25.256 1.00 86.38 96 LEU A N 1
ATOM 758 C CA . LEU A 1 96 ? 18.679 -0.265 -24.975 1.00 86.38 96 LEU A CA 1
ATOM 759 C C . LEU A 1 96 ? 19.016 -1.621 -25.606 1.00 86.38 96 LEU A C 1
ATOM 761 O O . LEU A 1 96 ? 18.241 -2.573 -25.469 1.00 86.38 96 LEU A O 1
ATOM 765 N N . TRP A 1 97 ? 20.154 -1.686 -26.295 1.00 88.06 97 TRP A N 1
ATOM 766 C CA . TRP A 1 97 ? 20.760 -2.938 -26.738 1.00 88.06 97 TRP A CA 1
ATOM 767 C C . TRP A 1 97 ? 21.701 -3.444 -25.652 1.00 88.06 97 TRP A C 1
ATOM 769 O O . TRP A 1 97 ? 22.620 -2.735 -25.253 1.00 88.06 97 TRP A O 1
ATOM 779 N N . SER A 1 98 ? 21.477 -4.670 -25.197 1.00 88.12 98 SER A N 1
ATOM 780 C CA . SER A 1 98 ? 22.266 -5.301 -24.141 1.00 88.12 98 SER A CA 1
ATOM 781 C C . SER A 1 98 ? 22.686 -6.699 -24.575 1.00 88.12 98 SER A C 1
ATOM 783 O O . SER A 1 98 ? 21.910 -7.412 -25.220 1.00 88.12 98 SER A O 1
ATOM 785 N N . LEU A 1 99 ? 23.908 -7.085 -24.225 1.00 89.38 99 LEU A N 1
ATOM 786 C CA . LEU A 1 99 ? 24.430 -8.435 -24.369 1.00 89.38 99 LEU A CA 1
ATOM 787 C C . LEU A 1 99 ? 23.517 -9.406 -23.621 1.00 89.38 99 LEU A C 1
ATOM 789 O O . LEU A 1 99 ? 23.193 -9.212 -22.445 1.00 89.38 99 LEU A O 1
ATOM 793 N N . VAL A 1 100 ? 23.085 -10.449 -24.320 1.00 89.62 100 VAL A N 1
ATOM 794 C CA . VAL A 1 100 ? 22.248 -11.504 -23.755 1.00 89.62 100 VAL A CA 1
ATOM 795 C C . VAL A 1 100 ? 23.011 -12.228 -22.644 1.00 89.62 100 VAL A C 1
ATOM 797 O O . VAL A 1 100 ? 24.196 -12.528 -22.773 1.00 89.62 100 VAL A O 1
ATOM 800 N N . GLY A 1 101 ? 22.310 -12.520 -21.550 1.00 86.25 101 GLY A N 1
ATOM 801 C CA . GLY A 1 101 ? 22.881 -13.045 -20.313 1.00 86.25 101 GLY A CA 1
ATOM 802 C C . GLY A 1 101 ? 22.759 -12.016 -19.195 1.00 86.25 101 GLY A C 1
ATOM 803 O O . GLY A 1 101 ? 21.840 -11.198 -19.203 1.00 86.25 101 GL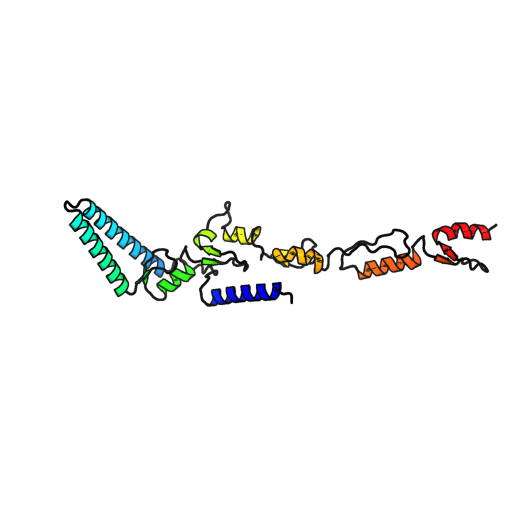Y A O 1
ATOM 804 N N . SER A 1 102 ? 23.711 -12.026 -18.260 1.00 82.00 102 SER A N 1
ATOM 805 C CA . SER A 1 102 ? 23.638 -11.228 -17.030 1.00 82.00 102 SER A CA 1
ATOM 806 C C . SER A 1 102 ? 23.449 -9.729 -17.275 1.00 82.00 102 SER A C 1
ATOM 808 O O . SER A 1 102 ? 22.627 -9.126 -16.611 1.00 82.00 102 SER A O 1
ATOM 810 N N . GLN A 1 103 ? 24.110 -9.129 -18.276 1.00 84.00 103 GLN A N 1
ATOM 811 C CA . GLN A 1 103 ? 23.937 -7.695 -18.567 1.00 84.00 103 GLN A CA 1
ATOM 812 C C . GLN A 1 103 ? 22.483 -7.341 -18.904 1.00 84.00 103 GLN A C 1
ATOM 814 O O . GLN A 1 103 ? 21.955 -6.342 -18.414 1.00 84.00 103 GLN A O 1
ATOM 819 N N . LYS A 1 104 ? 21.835 -8.136 -19.760 1.00 84.94 104 LYS A N 1
ATOM 820 C CA . LYS A 1 104 ? 20.432 -7.925 -20.112 1.00 84.94 104 LYS A CA 1
ATOM 821 C C . LYS A 1 104 ? 19.512 -8.208 -18.927 1.00 84.94 104 LYS A C 1
ATOM 823 O O . LYS A 1 104 ? 18.592 -7.426 -18.698 1.00 84.94 104 LYS A O 1
ATOM 828 N N . ASP A 1 105 ? 19.764 -9.287 -18.192 1.00 83.81 105 ASP A N 1
ATOM 829 C CA . ASP A 1 105 ? 18.943 -9.669 -17.044 1.00 83.81 105 ASP A CA 1
ATOM 830 C C . ASP A 1 105 ? 18.996 -8.592 -15.952 1.00 83.81 105 ASP A C 1
ATOM 832 O O . ASP A 1 105 ? 17.940 -8.121 -15.528 1.00 83.81 105 ASP A O 1
ATOM 836 N N . ASP A 1 106 ? 20.195 -8.132 -15.583 1.00 82.12 106 ASP A N 1
ATOM 837 C CA . ASP A 1 106 ? 20.425 -7.060 -14.607 1.00 82.12 106 ASP A CA 1
ATOM 838 C C . ASP A 1 106 ? 19.743 -5.761 -15.064 1.00 82.12 106 ASP A C 1
ATOM 840 O O . ASP A 1 106 ? 19.027 -5.105 -14.300 1.00 82.12 106 ASP A O 1
ATOM 844 N N . HIS A 1 107 ? 19.879 -5.411 -16.351 1.00 85.62 107 HIS A N 1
ATOM 845 C CA . HIS A 1 107 ? 19.188 -4.257 -16.909 1.00 85.62 107 HIS A CA 1
ATOM 846 C C . HIS A 1 107 ? 17.664 -4.383 -16.771 1.00 85.62 107 HIS A C 1
ATOM 848 O O . HIS A 1 107 ? 17.009 -3.469 -16.273 1.00 85.62 107 HIS A O 1
ATOM 854 N N . GLU A 1 108 ? 17.068 -5.481 -17.232 1.00 84.94 108 GLU A N 1
ATOM 855 C CA . GLU A 1 108 ? 15.613 -5.650 -17.267 1.00 84.94 108 GLU A CA 1
ATOM 856 C C . GLU A 1 108 ? 14.992 -5.766 -15.874 1.00 84.94 108 GLU A C 1
ATOM 858 O O . GLU A 1 108 ? 13.872 -5.286 -15.669 1.00 84.94 108 GLU A O 1
ATOM 863 N N . HIS A 1 109 ? 15.715 -6.349 -14.921 1.00 80.00 109 HIS A N 1
ATOM 864 C CA . HIS A 1 109 ? 15.231 -6.561 -13.565 1.00 80.00 109 HIS A CA 1
ATOM 865 C C . HIS A 1 109 ? 15.477 -5.346 -12.665 1.00 80.00 109 HIS A C 1
ATOM 867 O O . HIS A 1 109 ? 14.545 -4.840 -12.038 1.00 80.00 109 HIS A O 1
ATOM 873 N N . ASP A 1 110 ? 16.690 -4.806 -12.637 1.00 76.56 110 ASP A N 1
ATOM 874 C CA . ASP A 1 110 ? 17.091 -3.895 -11.561 1.00 76.56 110 ASP A CA 1
ATOM 875 C C . ASP A 1 110 ? 17.192 -2.438 -12.005 1.00 76.56 110 ASP A C 1
ATOM 877 O O . ASP A 1 110 ? 16.987 -1.508 -11.212 1.00 76.56 110 ASP A O 1
ATOM 881 N N . GLU A 1 111 ? 17.428 -2.200 -13.292 1.00 80.12 111 GLU A N 1
ATOM 882 C CA . GLU A 1 111 ? 17.874 -0.887 -13.762 1.00 80.12 111 GLU A CA 1
ATOM 883 C C . GLU A 1 111 ? 16.895 -0.232 -14.738 1.00 80.12 111 GLU A C 1
ATOM 885 O O . GLU A 1 111 ? 16.765 0.995 -14.768 1.00 80.12 111 GLU A O 1
ATOM 890 N N . CYS A 1 112 ? 16.135 -1.024 -15.495 1.00 86.31 112 CYS A N 1
ATOM 891 C CA . CYS A 1 112 ? 15.268 -0.509 -16.539 1.00 86.31 112 CYS A CA 1
ATOM 892 C C . CYS A 1 112 ? 14.196 0.397 -15.937 1.00 86.31 112 CYS A C 1
ATOM 894 O O . CYS A 1 112 ? 13.395 -0.010 -15.096 1.00 86.31 112 CYS A O 1
ATOM 896 N N . LYS A 1 113 ? 14.161 1.646 -16.407 1.00 86.56 113 LYS A N 1
ATOM 897 C CA . LYS A 1 113 ? 13.198 2.670 -15.979 1.00 86.56 113 LYS A CA 1
ATOM 898 C C . LYS A 1 113 ? 11.755 2.325 -16.355 1.00 86.56 113 LYS A C 1
ATOM 900 O O . LYS A 1 113 ? 10.830 2.787 -15.695 1.00 86.56 113 LYS A O 1
ATOM 905 N N . ARG A 1 114 ? 11.578 1.503 -17.394 1.00 87.38 114 ARG A N 1
ATOM 906 C CA . ARG A 1 114 ? 10.274 1.045 -17.890 1.00 87.38 114 ARG A CA 1
ATOM 907 C C . ARG A 1 114 ? 9.811 -0.282 -17.293 1.00 87.38 114 ARG A C 1
ATOM 909 O O . ARG A 1 114 ? 8.740 -0.765 -17.651 1.00 87.38 114 ARG A O 1
ATOM 916 N N . ARG A 1 115 ? 10.603 -0.899 -16.408 1.00 87.81 115 ARG A N 1
ATOM 917 C CA . ARG A 1 115 ? 10.175 -2.131 -15.737 1.00 87.81 115 ARG A CA 1
ATOM 918 C C . ARG A 1 115 ? 8.941 -1.863 -14.887 1.00 87.81 115 ARG A C 1
ATOM 920 O O . ARG A 1 115 ? 8.824 -0.792 -14.284 1.00 87.81 115 ARG A O 1
ATOM 927 N N . LEU A 1 116 ? 8.055 -2.846 -14.802 1.00 86.75 116 LEU A N 1
ATOM 928 C CA . LEU A 1 116 ? 6.856 -2.746 -13.983 1.00 86.75 116 LEU A CA 1
ATOM 929 C C . LEU A 1 116 ? 7.152 -3.104 -12.525 1.00 86.75 116 LEU A C 1
ATOM 931 O O . LEU A 1 116 ? 7.735 -4.142 -12.205 1.00 86.75 116 LEU A O 1
ATOM 935 N N . MET A 1 117 ? 6.699 -2.231 -11.637 1.00 84.75 117 MET A N 1
ATOM 936 C CA . MET A 1 117 ? 6.891 -2.305 -10.198 1.00 84.75 117 MET A CA 1
ATOM 937 C C . MET A 1 117 ? 5.529 -2.295 -9.512 1.00 84.75 117 MET A C 1
ATOM 939 O O . MET A 1 117 ? 4.707 -1.403 -9.746 1.00 84.75 117 MET A O 1
ATOM 943 N N . VAL A 1 118 ? 5.313 -3.261 -8.625 1.00 83.88 118 VAL A N 1
ATOM 944 C CA . VAL A 1 118 ? 4.159 -3.292 -7.719 1.00 83.88 118 VAL A CA 1
ATOM 945 C C . VAL A 1 118 ? 4.465 -2.505 -6.442 1.00 83.88 118 VAL A C 1
ATOM 947 O O . VAL A 1 118 ? 5.626 -2.398 -6.037 1.00 83.88 118 VAL A O 1
ATOM 950 N N . CYS A 1 119 ? 3.428 -2.001 -5.776 1.00 84.12 119 CYS A N 1
ATOM 951 C CA . CYS A 1 119 ? 3.551 -1.425 -4.435 1.00 84.12 119 CYS A CA 1
ATOM 952 C C . CYS A 1 119 ? 4.188 -2.420 -3.445 1.00 84.12 119 CYS A C 1
ATOM 954 O O . CYS A 1 119 ? 3.786 -3.587 -3.375 1.00 84.12 119 CYS A O 1
ATOM 956 N N . ARG A 1 120 ? 5.143 -1.962 -2.618 1.00 81.75 120 ARG A N 1
ATOM 957 C CA . ARG A 1 120 ? 5.874 -2.838 -1.677 1.00 81.75 120 ARG A CA 1
ATOM 958 C C . ARG A 1 120 ? 5.008 -3.308 -0.510 1.00 81.75 120 ARG A C 1
ATOM 960 O O . ARG A 1 120 ? 5.287 -4.347 0.082 1.00 81.75 120 ARG A O 1
ATOM 967 N N . LEU A 1 121 ? 3.930 -2.580 -0.217 1.00 81.62 121 LEU A N 1
ATOM 968 C CA . LEU A 1 121 ? 2.933 -2.955 0.790 1.00 81.62 121 LEU A CA 1
ATOM 969 C C . LEU A 1 121 ? 1.929 -4.005 0.280 1.00 81.62 121 LEU A C 1
ATOM 971 O O . LEU A 1 121 ? 1.051 -4.424 1.031 1.00 81.62 121 LEU A O 1
ATOM 975 N N . GLY A 1 122 ? 2.056 -4.454 -0.975 1.00 77.62 122 GLY A N 1
ATOM 976 C CA . GLY A 1 122 ? 1.270 -5.561 -1.524 1.00 77.62 122 GLY A CA 1
ATOM 977 C C . GLY A 1 122 ? -0.121 -5.175 -2.025 1.00 77.62 122 GLY A C 1
ATOM 978 O O . GLY A 1 122 ? -0.980 -6.047 -2.147 1.00 77.62 122 GLY A O 1
ATOM 979 N N . CYS A 1 123 ? -0.353 -3.893 -2.318 1.00 83.44 123 CYS A N 1
ATOM 980 C CA . CYS A 1 123 ? -1.566 -3.460 -3.005 1.00 83.44 123 CYS A CA 1
ATOM 981 C C . CYS A 1 123 ? -1.462 -3.753 -4.524 1.00 83.44 123 CYS A C 1
ATOM 983 O O . CYS A 1 123 ? -0.360 -3.959 -5.038 1.00 83.44 123 CYS A O 1
ATOM 985 N N . PRO A 1 124 ? -2.583 -3.768 -5.269 1.00 83.00 124 PRO A N 1
ATOM 986 C CA . PRO A 1 124 ? -2.594 -4.138 -6.687 1.00 83.00 124 PRO A CA 1
ATOM 987 C C . PRO A 1 124 ? -2.113 -3.025 -7.636 1.00 83.00 124 PRO A C 1
ATOM 989 O O . PRO A 1 124 ? -2.188 -3.199 -8.850 1.00 83.00 124 PRO A O 1
ATOM 992 N N . VAL A 1 125 ? -1.666 -1.875 -7.119 1.00 87.19 125 VAL A N 1
ATOM 993 C CA . VAL A 1 125 ? -1.191 -0.758 -7.948 1.00 87.19 125 VAL A CA 1
ATOM 994 C C . VAL A 1 125 ? 0.161 -1.110 -8.565 1.00 87.19 125 VAL A C 1
ATOM 996 O O . VAL A 1 125 ? 1.084 -1.545 -7.869 1.00 87.19 125 VAL A O 1
ATOM 999 N N . VAL A 1 126 ? 0.263 -0.899 -9.879 1.00 87.69 126 VAL A N 1
ATOM 1000 C CA . VAL A 1 126 ? 1.453 -1.171 -10.689 1.00 87.69 126 VAL A CA 1
ATOM 1001 C C . VAL A 1 126 ? 1.784 0.062 -11.514 1.00 87.69 126 VAL A C 1
ATOM 1003 O O . VAL A 1 126 ? 0.916 0.590 -12.204 1.00 87.69 126 VAL A O 1
ATOM 1006 N N . HIS A 1 127 ? 3.045 0.474 -11.477 1.00 89.81 127 HIS A N 1
ATOM 1007 C CA . HIS A 1 127 ? 3.577 1.554 -12.301 1.00 89.81 127 HIS A CA 1
ATOM 1008 C C . HIS A 1 127 ? 4.955 1.189 -12.838 1.00 89.81 127 HIS A C 1
ATOM 1010 O O . HIS A 1 127 ? 5.619 0.282 -12.328 1.00 89.81 127 HIS A O 1
ATOM 1016 N N . GLU A 1 128 ? 5.399 1.904 -13.867 1.00 90.00 128 GLU A N 1
ATOM 1017 C CA . GLU A 1 128 ? 6.786 1.808 -14.306 1.00 90.00 128 GLU A CA 1
ATOM 1018 C C . GLU A 1 128 ? 7.730 2.364 -13.229 1.00 90.00 128 GLU A C 1
ATOM 1020 O O . GLU A 1 128 ? 7.380 3.285 -12.485 1.00 90.00 128 GLU A O 1
ATOM 1025 N N . ALA A 1 129 ? 8.952 1.835 -13.144 1.00 88.00 129 ALA A N 1
ATOM 1026 C CA . ALA A 1 129 ? 9.930 2.276 -12.150 1.00 88.00 129 ALA A CA 1
ATOM 1027 C C . ALA A 1 129 ? 10.194 3.787 -12.205 1.00 88.00 129 ALA A C 1
ATOM 1029 O O . ALA A 1 129 ? 10.344 4.414 -11.158 1.00 88.00 129 ALA A O 1
ATOM 1030 N N . PHE A 1 130 ? 10.203 4.388 -13.399 1.00 88.31 130 PHE A N 1
ATOM 1031 C CA . PHE A 1 130 ? 10.391 5.830 -13.537 1.00 88.31 130 PHE A CA 1
ATOM 1032 C C . PHE A 1 130 ? 9.235 6.626 -12.933 1.00 88.31 130 PHE A C 1
ATOM 1034 O O . PHE A 1 130 ? 9.485 7.673 -12.353 1.00 88.31 130 PHE A O 1
ATOM 1041 N N . GLN A 1 131 ? 7.995 6.138 -13.048 1.00 91.94 131 GLN A N 1
ATOM 1042 C CA . GLN A 1 131 ? 6.812 6.800 -12.493 1.00 91.94 131 GLN A CA 1
ATOM 1043 C C . GLN A 1 131 ? 6.872 6.797 -10.972 1.00 91.94 131 GLN A C 1
ATOM 1045 O O . GLN A 1 131 ? 6.729 7.845 -10.358 1.00 91.94 131 GLN A O 1
ATOM 1050 N N . TRP A 1 132 ? 7.210 5.654 -10.376 1.00 91.50 132 TRP A N 1
ATOM 1051 C CA . TRP A 1 132 ? 7.393 5.546 -8.931 1.00 91.50 132 TRP A CA 1
ATOM 1052 C C . TRP A 1 132 ? 8.511 6.421 -8.362 1.00 91.50 132 TRP A C 1
ATOM 1054 O O . TRP A 1 132 ? 8.472 6.753 -7.182 1.00 91.50 132 TRP A O 1
ATOM 1064 N N . GLN A 1 133 ? 9.514 6.761 -9.174 1.00 89.94 133 GLN A N 1
ATOM 1065 C CA . GLN A 1 133 ? 10.648 7.601 -8.783 1.00 89.94 133 GLN A CA 1
ATOM 1066 C C . GLN A 1 133 ? 10.397 9.102 -8.983 1.00 89.94 133 GLN A C 1
ATOM 1068 O O . GLN A 1 133 ? 11.248 9.898 -8.586 1.00 89.94 133 GLN A O 1
ATOM 1073 N N . GLN A 1 134 ? 9.280 9.504 -9.602 1.00 90.88 134 GLN A N 1
ATOM 1074 C CA . GLN A 1 134 ? 8.950 10.923 -9.751 1.00 90.88 134 GLN A CA 1
ATOM 1075 C C . GLN A 1 134 ? 8.727 11.564 -8.379 1.00 90.88 134 GLN A C 1
ATOM 1077 O O . GLN A 1 134 ? 8.303 10.896 -7.439 1.00 90.88 134 GLN A O 1
ATOM 1082 N N . SER A 1 135 ? 9.053 12.853 -8.261 1.00 92.38 135 SER A N 1
ATOM 1083 C CA . SER A 1 135 ? 8.814 13.617 -7.034 1.00 92.38 135 SER A CA 1
ATOM 1084 C C . SER A 1 135 ? 7.329 13.940 -6.904 1.00 92.38 135 SER A C 1
ATOM 1086 O O . SER A 1 135 ? 6.728 14.479 -7.833 1.00 92.38 135 SER A O 1
ATOM 1088 N N . HIS A 1 136 ? 6.782 13.663 -5.726 1.00 91.44 136 HIS A N 1
ATOM 1089 C CA . HIS A 1 136 ? 5.438 14.019 -5.313 1.00 91.44 136 HIS A CA 1
ATOM 1090 C C . HIS A 1 136 ? 5.511 15.125 -4.257 1.00 91.44 136 HIS A C 1
ATOM 1092 O O . HIS A 1 136 ? 5.808 14.879 -3.087 1.00 91.44 136 HIS A O 1
ATOM 1098 N N . GLY A 1 137 ? 5.253 16.370 -4.666 1.00 83.25 137 GLY A N 1
ATOM 1099 C CA . GLY A 1 137 ? 5.129 17.493 -3.729 1.00 83.25 137 GLY A CA 1
ATOM 1100 C C . GLY A 1 137 ? 6.405 17.848 -2.949 1.00 83.25 137 GLY A C 1
ATOM 1101 O O . GLY A 1 137 ? 6.298 18.411 -1.863 1.00 83.25 137 GLY A O 1
ATOM 1102 N N . GLY A 1 138 ? 7.594 17.547 -3.486 1.00 81.75 138 GLY A N 1
ATOM 1103 C CA . GLY A 1 138 ? 8.883 17.884 -2.872 1.00 81.75 138 GLY A CA 1
ATOM 1104 C C . GLY A 1 138 ? 9.638 16.652 -2.375 1.00 81.75 138 GLY A C 1
ATOM 110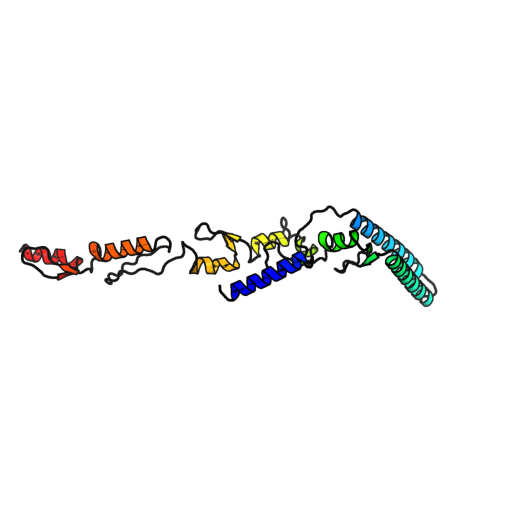5 O O . GLY A 1 138 ? 10.297 15.983 -3.170 1.00 81.75 138 GLY A O 1
ATOM 1106 N N . ASP A 1 139 ? 9.541 16.373 -1.071 1.00 87.56 139 ASP A N 1
ATOM 1107 C CA . ASP A 1 139 ? 10.433 15.456 -0.335 1.00 87.56 139 ASP A CA 1
ATOM 1108 C C . ASP A 1 139 ? 10.146 13.960 -0.535 1.00 87.56 139 ASP A C 1
ATOM 1110 O O . ASP A 1 139 ? 10.937 13.118 -0.107 1.00 87.56 139 ASP A O 1
ATOM 1114 N N . HIS A 1 140 ? 9.025 13.615 -1.167 1.00 90.44 140 HIS A N 1
ATOM 1115 C CA . HIS A 1 140 ? 8.621 12.230 -1.381 1.00 90.44 140 HIS A CA 1
ATOM 1116 C C . HIS A 1 140 ? 8.686 11.850 -2.852 1.00 90.44 140 HIS A C 1
ATOM 1118 O O . HIS A 1 140 ? 8.425 12.658 -3.740 1.00 90.44 140 HIS A O 1
ATOM 1124 N N . THR A 1 141 ? 8.994 10.586 -3.110 1.00 92.25 141 THR A N 1
ATOM 1125 C CA . THR A 1 141 ? 8.702 9.952 -4.396 1.00 92.25 141 THR A CA 1
ATOM 1126 C C . THR A 1 141 ? 7.230 9.538 -4.474 1.00 92.25 141 THR A C 1
ATOM 1128 O O . THR A 1 141 ? 6.591 9.334 -3.441 1.00 92.25 141 THR A O 1
ATOM 1131 N N . GLU A 1 142 ? 6.688 9.348 -5.679 1.00 93.50 142 GLU A N 1
ATOM 1132 C CA . GLU A 1 142 ? 5.330 8.812 -5.879 1.00 93.50 142 GLU A CA 1
ATOM 1133 C C . GLU A 1 142 ? 5.109 7.501 -5.106 1.00 93.50 142 GLU A C 1
ATOM 1135 O O . GLU A 1 142 ? 4.042 7.279 -4.535 1.00 93.50 142 GLU A O 1
ATOM 1140 N N . LEU A 1 143 ? 6.131 6.637 -5.023 1.00 90.88 143 LEU A N 1
ATOM 1141 C CA . LEU A 1 143 ? 6.031 5.381 -4.273 1.00 90.88 143 LEU A CA 1
ATOM 1142 C C . LEU A 1 143 ? 5.904 5.613 -2.771 1.00 90.88 143 LEU A C 1
ATOM 1144 O O . LEU A 1 143 ? 5.078 4.980 -2.118 1.00 90.88 143 LEU A O 1
ATOM 1148 N N . GLU A 1 144 ? 6.713 6.511 -2.219 1.00 91.19 144 GLU A N 1
ATOM 1149 C CA . GLU A 1 144 ? 6.661 6.840 -0.794 1.00 91.19 144 GLU A CA 1
ATOM 1150 C C . GLU A 1 144 ? 5.348 7.530 -0.437 1.00 91.19 144 GLU A C 1
ATOM 1152 O O . GLU A 1 144 ? 4.718 7.168 0.557 1.00 91.19 144 GLU A O 1
ATOM 1157 N N . TRP A 1 145 ? 4.899 8.470 -1.270 1.00 94.12 145 TRP A N 1
ATOM 1158 C CA . TRP A 1 145 ? 3.617 9.136 -1.087 1.00 94.12 145 TRP A CA 1
ATOM 1159 C C . TRP A 1 145 ? 2.462 8.134 -1.095 1.00 94.12 145 TRP A C 1
ATOM 1161 O O . TRP A 1 145 ? 1.638 8.111 -0.174 1.00 94.12 145 TRP A O 1
ATOM 1171 N N . HIS A 1 146 ? 2.447 7.245 -2.090 1.00 93.69 146 HIS A N 1
ATOM 1172 C CA . HIS A 1 146 ? 1.467 6.179 -2.170 1.00 93.69 146 HIS A CA 1
ATOM 1173 C C . HIS A 1 146 ? 1.476 5.320 -0.901 1.00 93.69 146 HIS A C 1
ATOM 1175 O O . HIS A 1 146 ? 0.432 5.112 -0.290 1.00 93.69 146 HIS A O 1
ATOM 1181 N N . GLU A 1 147 ? 2.636 4.830 -0.466 1.00 89.50 147 GLU A N 1
ATOM 1182 C CA . GLU A 1 147 ? 2.745 3.947 0.700 1.00 89.50 147 GLU A CA 1
ATOM 1183 C C . GLU A 1 147 ? 2.299 4.609 2.010 1.00 89.50 147 GLU A C 1
ATOM 1185 O O . GLU A 1 147 ? 1.676 3.950 2.849 1.00 89.50 147 GLU A O 1
ATOM 1190 N N . LEU A 1 148 ? 2.569 5.905 2.168 1.00 90.25 148 LEU A N 1
ATOM 1191 C CA . LEU A 1 148 ? 2.233 6.666 3.368 1.00 90.25 148 LEU A CA 1
ATOM 1192 C C . LEU A 1 148 ? 0.758 7.087 3.414 1.00 90.25 148 LEU A C 1
ATOM 1194 O O . LEU A 1 148 ? 0.123 6.980 4.468 1.00 90.25 148 LEU A O 1
ATOM 1198 N N . TYR A 1 149 ? 0.199 7.547 2.293 1.00 90.75 149 TYR A N 1
ATOM 1199 C CA . TYR A 1 149 ? -1.070 8.284 2.299 1.00 90.75 149 TYR A CA 1
ATOM 1200 C C . TYR A 1 149 ? -2.199 7.601 1.523 1.00 90.75 149 TYR A C 1
ATOM 1202 O O . TYR A 1 149 ? -3.358 7.666 1.943 1.00 90.75 149 TYR A O 1
ATOM 1210 N N . GLU A 1 150 ? -1.892 6.891 0.439 1.00 92.38 150 GLU A N 1
ATOM 1211 C CA . GLU A 1 150 ? -2.914 6.365 -0.478 1.00 92.38 150 GLU A CA 1
ATOM 1212 C C . GLU A 1 150 ? -3.134 4.860 -0.337 1.00 92.38 150 GLU A C 1
ATOM 1214 O O . GLU A 1 150 ? -4.250 4.368 -0.488 1.00 92.38 150 GLU A O 1
ATOM 1219 N N . CYS A 1 151 ? -2.084 4.114 -0.004 1.00 91.62 151 CYS A N 1
ATOM 1220 C CA . CYS A 1 151 ? -2.083 2.666 -0.048 1.00 91.62 151 CYS A CA 1
ATOM 1221 C C . CYS A 1 151 ? -3.101 2.091 0.934 1.00 91.62 151 CYS A C 1
ATOM 1223 O O . CYS A 1 151 ? -3.029 2.316 2.143 1.00 91.62 151 CYS A O 1
ATOM 1225 N N . ASN A 1 152 ? -4.038 1.301 0.419 1.00 89.81 152 ASN A N 1
ATOM 1226 C CA . ASN A 1 152 ? -5.067 0.643 1.224 1.00 89.81 152 ASN A CA 1
ATOM 1227 C C . ASN A 1 152 ? -4.521 -0.512 2.073 1.00 89.81 152 ASN A C 1
ATOM 1229 O O . ASN A 1 152 ? -5.115 -0.869 3.085 1.00 89.81 152 ASN A O 1
ATOM 1233 N N . SER A 1 153 ? -3.370 -1.062 1.695 1.00 88.12 153 SER A N 1
ATOM 1234 C CA . SER A 1 153 ? -2.688 -2.117 2.446 1.00 88.12 153 SER A CA 1
ATOM 1235 C C . SER A 1 153 ? -1.784 -1.566 3.555 1.00 88.12 153 SER A C 1
ATOM 1237 O O . SER A 1 153 ? -1.201 -2.348 4.306 1.00 88.12 153 SER A O 1
ATOM 1239 N N . ARG A 1 154 ? -1.661 -0.234 3.691 1.00 90.38 154 ARG A N 1
ATOM 1240 C CA . ARG A 1 154 ? -0.866 0.382 4.762 1.00 90.38 154 ARG A CA 1
ATOM 1241 C C . ARG A 1 154 ? -1.439 0.040 6.131 1.00 90.38 154 ARG A C 1
ATOM 1243 O O . ARG A 1 154 ? -2.655 -0.010 6.313 1.00 90.38 154 ARG A O 1
ATOM 1250 N N . LEU A 1 155 ? -0.556 -0.156 7.103 1.00 89.25 155 LEU A N 1
ATOM 1251 C CA . LEU A 1 155 ? -0.947 -0.451 8.475 1.00 89.25 155 LEU A CA 1
ATOM 1252 C C . LEU A 1 155 ? -1.270 0.839 9.225 1.00 89.25 155 LEU A C 1
ATOM 1254 O O . LEU A 1 155 ? -0.444 1.743 9.321 1.00 89.25 155 LEU A O 1
ATOM 1258 N N . ILE A 1 156 ? -2.465 0.894 9.803 1.00 90.75 156 ILE A N 1
ATOM 1259 C CA . ILE A 1 156 ? -2.941 1.999 10.626 1.00 90.75 156 ILE A CA 1
ATOM 1260 C C . ILE A 1 156 ? -3.143 1.490 12.050 1.00 90.75 156 ILE A C 1
ATOM 1262 O O . ILE A 1 156 ? -3.756 0.443 12.286 1.00 90.75 156 ILE A O 1
ATOM 1266 N N . LYS A 1 157 ? -2.631 2.245 13.025 1.00 92.56 157 LYS A N 1
ATOM 1267 C CA . LYS A 1 157 ? -2.916 1.999 14.438 1.00 92.56 157 LYS A CA 1
ATOM 1268 C C . LYS A 1 157 ? -4.402 2.248 14.691 1.00 92.56 157 LYS A 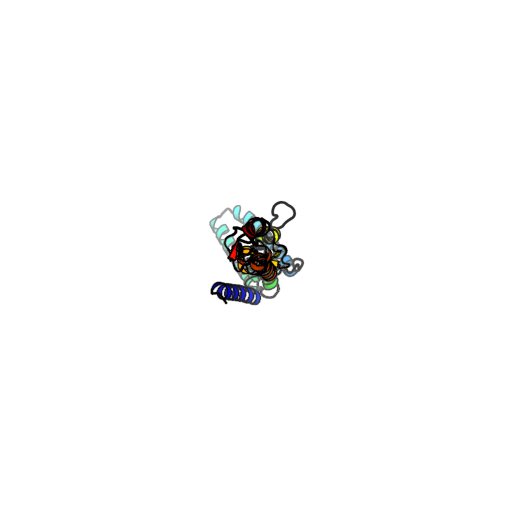C 1
ATOM 1270 O O . LYS A 1 157 ? -4.921 3.302 14.335 1.00 92.56 157 LYS A O 1
ATOM 1275 N N . CYS A 1 158 ? -5.085 1.300 15.330 1.00 92.44 158 CYS A N 1
ATOM 1276 C CA . CYS A 1 158 ? -6.512 1.437 15.607 1.00 92.44 158 CYS A CA 1
ATOM 1277 C C . CYS A 1 158 ? -6.821 2.761 16.344 1.00 92.44 158 CYS A C 1
ATOM 1279 O O . CYS A 1 158 ? -6.245 2.998 17.412 1.00 92.44 158 CYS A O 1
ATOM 1281 N N . PRO A 1 159 ? -7.769 3.587 15.855 1.00 94.88 159 PRO A N 1
ATOM 1282 C CA . PRO A 1 159 ? -8.091 4.890 16.445 1.00 94.88 159 PRO A CA 1
ATOM 1283 C C . PRO A 1 159 ? -8.724 4.781 17.837 1.00 94.88 159 PRO A C 1
ATOM 1285 O O . PRO A 1 159 ? -8.753 5.751 18.584 1.00 94.88 159 PRO A O 1
ATOM 1288 N N . ARG A 1 160 ? -9.206 3.592 18.220 1.00 91.31 160 ARG A N 1
ATOM 1289 C CA . ARG A 1 160 ? -9.705 3.318 19.577 1.00 91.31 160 ARG A CA 1
ATOM 1290 C C . ARG A 1 160 ? -8.604 2.891 20.548 1.00 91.31 160 ARG A C 1
ATOM 1292 O O . ARG A 1 160 ? -8.904 2.507 21.674 1.00 91.31 160 ARG A O 1
ATOM 1299 N N . ASP A 1 161 ? -7.348 2.910 20.105 1.00 91.38 161 ASP A N 1
ATOM 1300 C CA . ASP A 1 161 ? -6.163 2.561 20.888 1.00 91.38 161 ASP A CA 1
ATOM 1301 C C . ASP A 1 161 ? -6.267 1.167 21.530 1.00 91.38 161 ASP A C 1
ATOM 1303 O O . ASP A 1 161 ? -5.960 0.953 22.700 1.00 91.38 161 ASP A O 1
ATOM 1307 N N . CYS A 1 162 ? -6.770 0.187 20.773 1.00 91.06 162 CYS A N 1
ATOM 1308 C CA . CYS A 1 162 ? -6.845 -1.207 21.226 1.00 91.06 162 CYS A CA 1
ATOM 1309 C C . CYS A 1 162 ? -5.487 -1.935 21.174 1.00 91.06 162 CYS A C 1
ATOM 1311 O O . CYS A 1 162 ? -5.417 -3.100 21.549 1.00 91.06 162 CYS A O 1
ATOM 1313 N N . GLY A 1 163 ? -4.432 -1.266 20.690 1.00 90.56 163 GLY A N 1
ATOM 1314 C CA . GLY A 1 163 ? -3.089 -1.823 20.504 1.00 90.56 163 GLY A CA 1
ATOM 1315 C C . GLY A 1 163 ? -2.859 -2.522 19.157 1.00 90.56 163 GLY A C 1
ATOM 1316 O O . GLY A 1 163 ? -1.714 -2.811 18.823 1.00 90.56 163 GLY A O 1
ATOM 1317 N N . ALA A 1 164 ? -3.906 -2.760 18.361 1.00 88.56 164 ALA A N 1
ATOM 1318 C CA . ALA A 1 164 ? -3.776 -3.409 17.057 1.00 88.56 164 ALA A CA 1
ATOM 1319 C C . ALA A 1 164 ? -3.332 -2.435 15.951 1.00 88.56 164 ALA A C 1
ATOM 1321 O O . ALA A 1 164 ? -3.810 -1.298 15.876 1.00 88.56 164 ALA A O 1
ATOM 1322 N N . TRP A 1 165 ? -2.477 -2.936 15.060 1.00 91.44 165 TRP A N 1
ATOM 1323 C CA . TRP A 1 165 ? -2.182 -2.351 13.754 1.00 91.44 165 TRP A CA 1
ATOM 1324 C C . TRP A 1 165 ? -2.917 -3.164 12.699 1.00 91.44 165 TRP A C 1
ATOM 1326 O O . TRP A 1 165 ? -2.752 -4.382 12.636 1.00 91.44 165 TRP A O 1
ATOM 1336 N N . VAL A 1 166 ? -3.758 -2.508 11.908 1.00 90.00 166 VAL A N 1
ATOM 1337 C CA . VAL A 1 166 ? -4.599 -3.172 10.908 1.00 90.00 166 VAL A CA 1
ATOM 1338 C C . VAL A 1 166 ? -4.418 -2.514 9.544 1.00 90.00 166 VAL A C 1
ATOM 1340 O O . VAL A 1 166 ? -4.191 -1.304 9.495 1.00 90.00 166 VAL A O 1
ATOM 1343 N N . PRO A 1 167 ? -4.513 -3.272 8.440 1.00 90.31 167 PRO A N 1
ATOM 1344 C CA . PRO A 1 167 ? -4.581 -2.692 7.103 1.00 90.31 167 PRO A CA 1
ATOM 1345 C C . PRO A 1 167 ? -5.706 -1.654 6.995 1.00 90.31 167 PRO A C 1
ATOM 1347 O O . PRO A 1 167 ? -6.767 -1.829 7.602 1.00 90.31 167 PRO A O 1
ATOM 1350 N N . ASN A 1 168 ? -5.480 -0.574 6.244 1.00 92.06 168 ASN A N 1
ATOM 1351 C CA . ASN A 1 168 ? -6.448 0.515 6.089 1.00 92.06 168 ASN A CA 1
ATOM 1352 C C . ASN A 1 168 ? -7.793 0.020 5.527 1.00 92.06 168 ASN A C 1
ATOM 1354 O O . ASN A 1 168 ? -8.849 0.391 6.034 1.00 92.06 168 ASN A O 1
ATOM 1358 N N . ASP A 1 169 ? -7.772 -0.878 4.542 1.00 91.12 169 ASP A N 1
ATOM 1359 C CA . ASP A 1 169 ? -8.985 -1.498 3.987 1.00 91.12 169 ASP A CA 1
ATOM 1360 C C . ASP A 1 169 ? -9.785 -2.331 5.008 1.00 91.12 169 ASP A C 1
ATOM 1362 O O . ASP A 1 169 ? -11.012 -2.418 4.929 1.00 91.12 169 ASP A O 1
ATOM 1366 N N . ALA A 1 170 ? -9.107 -2.911 5.997 1.00 90.75 170 ALA A N 1
ATOM 1367 C CA . ALA A 1 170 ? -9.703 -3.701 7.065 1.00 90.75 170 ALA A CA 1
ATOM 1368 C C . ALA A 1 170 ? -10.061 -2.871 8.309 1.00 90.75 170 ALA A C 1
ATOM 1370 O O . ALA A 1 170 ? -10.701 -3.401 9.223 1.00 90.75 170 ALA A O 1
ATOM 1371 N N . LEU A 1 171 ? -9.680 -1.589 8.365 1.00 93.56 171 LEU A N 1
ATOM 1372 C CA . LEU A 1 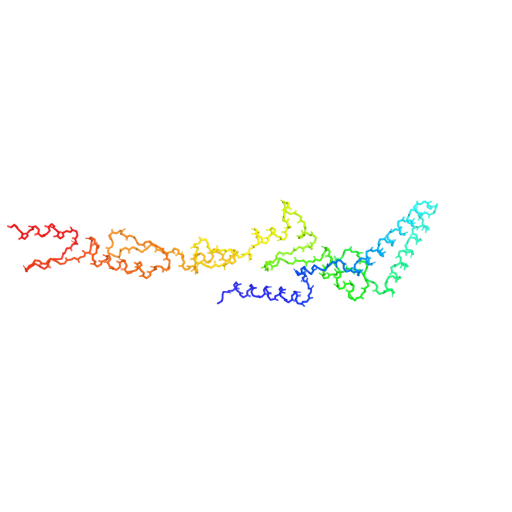171 ? -9.834 -0.748 9.551 1.00 93.56 171 LEU A CA 1
ATOM 1373 C C . LEU A 1 171 ? -11.297 -0.620 9.980 1.00 93.56 171 LEU A C 1
ATOM 1375 O O . LEU A 1 171 ? -11.593 -0.813 11.157 1.00 93.56 171 LEU A O 1
ATOM 1379 N N . GLN A 1 172 ? -12.205 -0.372 9.034 1.00 94.38 172 GLN A N 1
ATOM 1380 C CA . GLN A 1 172 ? -13.637 -0.234 9.320 1.00 94.38 172 GLN A CA 1
ATOM 1381 C C . GLN A 1 172 ? -14.225 -1.529 9.893 1.00 94.38 172 GLN A C 1
ATOM 1383 O O . GLN A 1 172 ? -14.911 -1.534 10.913 1.00 94.38 172 GLN A O 1
ATOM 1388 N N . HIS A 1 173 ? -13.913 -2.663 9.264 1.00 94.50 173 HIS A N 1
ATOM 1389 C CA . HIS A 1 173 ? -14.369 -3.960 9.752 1.00 94.50 173 HIS A CA 1
ATOM 1390 C C . HIS A 1 173 ? -13.785 -4.269 11.138 1.00 94.50 173 HIS A C 1
ATOM 1392 O O . HIS A 1 173 ? -14.480 -4.788 12.016 1.00 94.50 173 HIS A O 1
ATOM 1398 N N . HIS A 1 174 ? -12.517 -3.913 11.360 1.00 94.81 174 HIS A N 1
ATOM 1399 C CA . HIS A 1 174 ? -11.909 -4.026 12.671 1.00 94.81 174 HIS A CA 1
ATOM 1400 C C . HIS A 1 174 ? -12.665 -3.196 13.699 1.00 94.81 174 HIS A C 1
ATOM 1402 O O . HIS A 1 174 ? -13.090 -3.746 14.711 1.00 94.81 174 HIS A O 1
ATOM 1408 N N . THR A 1 175 ? -12.864 -1.901 13.461 1.00 94.69 175 THR A N 1
ATOM 1409 C CA . THR A 1 175 ? -13.564 -1.043 14.413 1.00 94.69 175 THR A CA 1
ATOM 1410 C C . THR A 1 175 ? -14.963 -1.579 14.697 1.00 94.69 175 THR A C 1
ATOM 1412 O O . THR A 1 175 ? -15.340 -1.709 15.859 1.00 94.69 175 THR A O 1
ATOM 1415 N N . ASP A 1 176 ? -15.723 -1.976 13.695 1.00 93.00 176 ASP A N 1
ATOM 1416 C CA . ASP A 1 176 ? -17.140 -2.257 13.918 1.00 93.00 176 ASP A CA 1
ATOM 1417 C C . ASP A 1 176 ? -17.377 -3.632 14.547 1.00 93.00 176 ASP A C 1
ATOM 1419 O O . ASP A 1 176 ? -18.267 -3.784 15.383 1.00 93.00 176 ASP A O 1
ATOM 1423 N N . PHE A 1 177 ? -16.538 -4.621 14.225 1.00 90.94 177 PHE A N 1
ATOM 1424 C CA . PHE A 1 177 ? -16.830 -6.014 14.566 1.00 90.94 177 PHE A CA 1
ATOM 1425 C C . PHE A 1 177 ? -15.762 -6.674 15.435 1.00 90.94 177 PHE A C 1
ATOM 1427 O O . PHE A 1 177 ? -16.096 -7.340 16.417 1.00 90.94 177 PHE A O 1
ATOM 1434 N N . THR A 1 178 ? -14.475 -6.492 15.135 1.00 93.25 178 THR A N 1
ATOM 1435 C CA . THR A 1 178 ? -13.412 -7.290 15.784 1.00 93.25 178 THR A CA 1
ATOM 1436 C C . THR A 1 178 ? -12.637 -6.543 16.867 1.00 93.25 178 THR A C 1
ATOM 1438 O O . THR A 1 178 ? -11.929 -7.162 17.659 1.00 93.25 178 THR A O 1
ATOM 1441 N N . CYS A 1 179 ? -12.782 -5.222 16.957 1.00 95.31 179 CYS A N 1
ATOM 1442 C CA . CYS A 1 179 ? -12.069 -4.399 17.919 1.00 95.31 179 CYS A CA 1
ATOM 1443 C C . CYS A 1 179 ? -12.534 -4.701 19.344 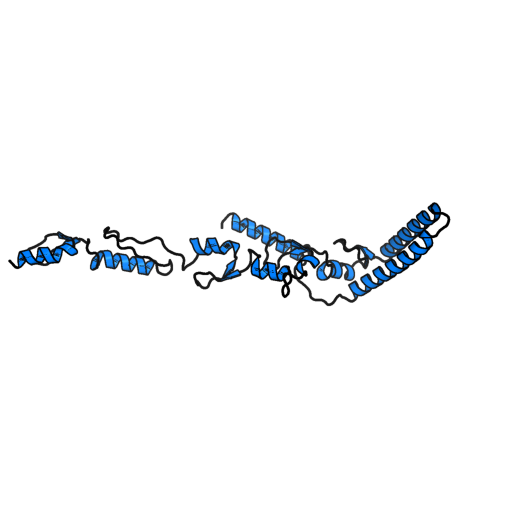1.00 95.31 179 CYS A C 1
ATOM 1445 O O . CYS A 1 179 ? -13.715 -4.611 19.674 1.00 95.31 179 CYS A O 1
ATOM 1447 N N . VAL A 1 180 ? -11.576 -4.977 20.227 1.00 93.69 180 VAL A N 1
ATOM 1448 C CA . VAL A 1 180 ? -11.826 -5.215 21.656 1.00 93.69 180 VAL A CA 1
ATOM 1449 C C . VAL A 1 180 ? -12.408 -3.974 22.341 1.00 93.69 180 VAL A C 1
ATOM 1451 O O . VAL A 1 180 ? -13.210 -4.099 23.257 1.00 93.69 180 VAL A O 1
ATOM 1454 N N . LYS A 1 181 ? -12.069 -2.774 21.856 1.00 94.06 181 LYS A N 1
ATOM 1455 C CA . LYS A 1 181 ? -12.610 -1.490 22.328 1.00 94.06 181 LYS A CA 1
ATOM 1456 C C . LYS A 1 181 ? -13.771 -0.971 21.462 1.00 94.06 181 LYS A C 1
ATOM 1458 O O . LYS A 1 181 ? -14.039 0.229 21.461 1.00 94.06 181 LYS A O 1
ATOM 1463 N N . ARG A 1 182 ? -14.443 -1.828 20.678 1.00 93.94 182 ARG A N 1
ATOM 1464 C CA . ARG A 1 182 ? -15.646 -1.417 19.931 1.00 93.94 182 ARG A CA 1
ATOM 1465 C C . ARG A 1 182 ? -16.761 -0.981 20.891 1.00 93.94 182 ARG A C 1
ATOM 1467 O O . ARG A 1 182 ? -16.837 -1.547 21.984 1.00 93.94 182 ARG A O 1
ATOM 1474 N N . PRO A 1 183 ? -17.612 -0.016 20.514 1.00 89.94 183 PRO A N 1
ATOM 1475 C CA . PRO A 1 183 ? -18.801 0.295 21.294 1.00 89.94 183 PRO A CA 1
ATOM 1476 C C . PRO A 1 183 ? -19.703 -0.939 21.362 1.00 89.94 183 PRO A C 1
ATOM 1478 O O . PRO A 1 183 ? -19.843 -1.672 20.379 1.00 89.94 183 PRO A O 1
ATOM 1481 N N . VAL A 1 184 ? -20.271 -1.188 22.537 1.00 89.06 184 VAL A N 1
ATOM 1482 C CA . VAL A 1 184 ? -21.352 -2.167 22.685 1.00 89.06 184 VAL A CA 1
ATOM 1483 C C . VAL A 1 184 ? -22.693 -1.446 22.597 1.00 89.06 184 VAL A C 1
ATOM 1485 O O . VAL A 1 184 ? -22.747 -0.267 22.943 1.00 89.06 184 VAL A O 1
ATOM 1488 N N . PRO A 1 185 ? -23.756 -2.123 22.130 1.00 86.62 185 PRO A N 1
ATOM 1489 C CA . PRO A 1 185 ? -25.102 -1.580 22.212 1.00 86.62 185 PRO A CA 1
ATOM 1490 C C . PRO A 1 185 ? -25.456 -1.190 23.647 1.00 86.62 185 PRO A C 1
ATOM 1492 O O . PRO A 1 185 ? -25.034 -1.860 24.595 1.00 86.62 185 PRO A O 1
ATOM 1495 N N . ASP A 1 186 ? -26.253 -0.135 23.767 1.00 88.62 186 ASP A N 1
ATOM 1496 C CA . ASP A 1 186 ? -26.778 0.380 25.023 1.00 88.62 186 ASP A CA 1
ATOM 1497 C C . ASP A 1 186 ? -27.435 -0.745 25.834 1.00 88.62 186 ASP A C 1
ATOM 1499 O O . ASP A 1 186 ? -28.369 -1.420 25.390 1.00 88.62 186 ASP A O 1
ATOM 1503 N N . LEU A 1 187 ? -26.912 -0.979 27.038 1.00 91.38 187 LEU A N 1
ATOM 1504 C CA . LEU A 1 187 ? -27.492 -1.934 27.971 1.00 91.38 187 LEU A CA 1
ATOM 1505 C C . LEU A 1 187 ? -28.495 -1.187 28.840 1.00 91.38 187 LEU A C 1
ATOM 1507 O O . LEU A 1 187 ? -28.118 -0.439 29.734 1.00 91.38 187 LEU A O 1
ATOM 1511 N N . GLU A 1 188 ? -29.779 -1.388 28.595 1.00 94.62 188 GLU A N 1
ATOM 1512 C CA . GLU A 1 188 ? -30.840 -0.753 29.376 1.00 94.62 188 GLU A CA 1
ATOM 1513 C C . GLU A 1 188 ? -31.218 -1.589 30.602 1.00 94.62 188 GLU A C 1
ATOM 1515 O O . GLU A 1 188 ? -31.167 -2.822 30.581 1.00 94.62 188 GLU A O 1
ATOM 1520 N N . CYS A 1 189 ? -31.627 -0.923 31.685 1.00 95.06 189 CYS A N 1
ATOM 1521 C CA . CYS A 1 189 ? -32.190 -1.584 32.859 1.00 95.06 189 CYS A CA 1
ATOM 1522 C C . CYS A 1 189 ? -33.449 -2.381 32.488 1.00 95.06 189 CYS A C 1
ATOM 1524 O O . CYS A 1 189 ? -34.453 -1.809 32.060 1.00 95.06 189 CYS A O 1
ATOM 1526 N N . ARG A 1 190 ? -33.444 -3.692 32.753 1.00 94.00 190 ARG A N 1
ATOM 1527 C CA . ARG A 1 190 ? -34.544 -4.603 32.389 1.00 94.00 190 ARG A CA 1
ATOM 1528 C C . ARG A 1 190 ? -35.824 -4.373 33.189 1.00 94.00 190 ARG A C 1
ATOM 1530 O O . ARG A 1 190 ? -36.891 -4.804 32.771 1.00 94.00 190 ARG A O 1
ATOM 1537 N N . VAL A 1 191 ? -35.726 -3.691 34.333 1.00 92.62 191 VAL A N 1
ATOM 1538 C CA . VAL A 1 191 ? -36.885 -3.283 35.148 1.00 92.62 191 VAL A CA 1
ATOM 1539 C C . VAL A 1 191 ? -37.648 -2.120 34.491 1.00 92.62 191 VAL A C 1
ATOM 1541 O O . VAL A 1 191 ? -38.800 -1.873 34.836 1.00 92.62 191 VAL A O 1
ATOM 1544 N N . GLY A 1 192 ? -37.036 -1.412 33.532 1.00 91.31 192 GLY A N 1
ATOM 1545 C CA . GLY A 1 192 ? -37.685 -0.326 32.794 1.00 91.31 192 GLY A CA 1
ATOM 1546 C C . GLY A 1 192 ? -37.612 1.042 33.477 1.00 91.31 192 GLY A C 1
ATOM 1547 O O . GLY A 1 192 ? -38.440 1.903 33.204 1.00 91.31 192 GLY A O 1
ATOM 1548 N N . CYS A 1 193 ? -36.626 1.275 34.353 1.00 93.00 193 CYS A N 1
ATOM 1549 C CA . CYS A 1 193 ? -36.428 2.583 34.999 1.00 93.00 193 CYS A CA 1
ATOM 1550 C C . CYS A 1 193 ? -35.785 3.647 34.080 1.00 93.00 193 CYS A C 1
ATOM 1552 O O . CYS A 1 193 ? -35.576 4.779 34.509 1.00 93.00 193 CYS A O 1
ATOM 1554 N N . GLY A 1 194 ? -35.415 3.280 32.845 1.00 92.81 194 GLY A N 1
ATOM 1555 C CA . GLY A 1 194 ? -34.788 4.168 31.857 1.00 92.81 194 GLY A CA 1
ATOM 1556 C C . GLY A 1 194 ? -33.278 4.386 32.022 1.00 92.81 194 GLY A C 1
ATOM 1557 O O . GLY A 1 194 ? -32.692 5.160 31.271 1.00 92.81 194 GLY A O 1
ATOM 1558 N N . LYS A 1 195 ? -32.616 3.727 32.985 1.00 93.44 195 LYS A N 1
ATOM 1559 C CA . LYS A 1 195 ? -31.154 3.810 33.137 1.00 93.44 195 LYS A CA 1
ATOM 1560 C C . LYS A 1 195 ? -30.440 3.000 32.048 1.00 93.44 195 LYS A C 1
ATOM 1562 O O . LYS A 1 195 ? -30.760 1.827 31.860 1.00 93.44 195 LYS A O 1
ATOM 1567 N N . VAL A 1 196 ? -29.435 3.609 31.418 1.00 94.00 196 VAL A N 1
ATOM 1568 C CA . VAL A 1 196 ? -28.616 3.011 30.353 1.00 94.00 196 VAL A CA 1
ATOM 1569 C C . VAL A 1 196 ? -27.160 2.870 30.808 1.00 94.00 196 VAL A C 1
ATOM 1571 O O . VAL A 1 196 ? -26.617 3.766 31.458 1.00 94.00 196 VAL A O 1
ATOM 1574 N N . PHE A 1 197 ? -26.538 1.736 30.488 1.00 91.81 197 PHE A N 1
ATOM 1575 C CA . PHE A 1 197 ? -25.151 1.398 30.797 1.00 91.81 197 PHE A CA 1
ATOM 1576 C C . PHE A 1 197 ? -24.344 1.350 29.496 1.00 91.81 197 PHE A C 1
ATOM 1578 O O . PHE A 1 197 ? -24.446 0.398 28.722 1.00 91.81 197 PHE A O 1
ATOM 1585 N N . ASN A 1 198 ? -23.533 2.385 29.273 1.00 91.12 198 ASN A N 1
ATOM 1586 C CA . ASN A 1 198 ? -22.756 2.561 28.047 1.00 91.12 198 ASN A CA 1
ATOM 1587 C C . ASN A 1 198 ? -21.277 2.266 28.284 1.00 91.12 198 ASN A C 1
ATOM 1589 O O . ASN A 1 198 ? -20.713 2.618 29.320 1.00 91.12 198 ASN A O 1
ATOM 1593 N N . GLY A 1 199 ? -20.621 1.670 27.290 1.00 88.75 199 GLY A N 1
ATOM 1594 C CA . GLY A 1 199 ? -19.184 1.448 27.338 1.00 88.75 199 GLY A CA 1
ATOM 1595 C C . GLY A 1 199 ? -18.639 0.718 26.119 1.00 88.75 199 GLY A C 1
ATOM 1596 O O . GLY A 1 199 ? -19.265 0.645 25.062 1.00 88.75 199 GLY A O 1
ATOM 1597 N N . ALA A 1 200 ? -17.426 0.201 26.268 1.00 90.19 200 ALA A N 1
ATOM 1598 C CA . ALA A 1 200 ? -16.735 -0.544 25.228 1.00 90.19 200 ALA A CA 1
ATOM 1599 C C . ALA A 1 200 ? -16.774 -2.052 25.506 1.00 90.19 200 ALA A C 1
ATOM 1601 O O . ALA A 1 200 ? -16.946 -2.501 26.640 1.00 90.19 200 ALA A O 1
ATOM 1602 N N . ASN A 1 201 ? -16.577 -2.844 24.456 1.00 91.19 201 ASN A N 1
ATOM 1603 C CA . ASN A 1 201 ? -16.697 -4.299 24.496 1.00 91.19 201 ASN A CA 1
ATOM 1604 C C . ASN A 1 201 ? -15.733 -4.976 25.481 1.00 91.19 201 ASN A C 1
ATOM 1606 O O . ASN A 1 201 ? -16.062 -6.016 26.042 1.00 91.19 201 ASN A O 1
ATOM 1610 N N . ASN A 1 202 ? -14.584 -4.369 25.770 1.00 92.31 202 ASN A N 1
ATOM 1611 C CA . ASN A 1 202 ? -13.641 -4.854 26.777 1.00 92.31 202 ASN A CA 1
ATOM 1612 C C . ASN A 1 202 ? -14.189 -4.813 28.211 1.00 92.31 202 ASN A C 1
ATOM 1614 O O . ASN A 1 202 ? -13.628 -5.470 29.079 1.00 92.31 202 ASN A O 1
ATOM 1618 N N . ARG A 1 203 ? -15.270 -4.066 28.455 1.00 92.50 203 ARG A N 1
ATOM 1619 C CA . ARG A 1 203 ? -15.942 -3.942 29.753 1.00 92.50 203 ARG A CA 1
ATOM 1620 C C . ARG A 1 203 ? -17.327 -4.577 29.786 1.00 92.50 203 ARG A C 1
ATOM 1622 O O . ARG A 1 203 ? -18.063 -4.371 30.740 1.00 92.50 203 ARG A O 1
ATOM 1629 N N . ILE A 1 204 ? -17.710 -5.361 28.777 1.00 92.06 204 ILE A N 1
ATOM 1630 C CA . ILE A 1 204 ? -19.082 -5.885 28.685 1.00 92.06 204 ILE A CA 1
ATOM 1631 C C . ILE A 1 204 ? -19.497 -6.708 29.917 1.00 92.06 204 ILE A C 1
ATOM 1633 O O . ILE A 1 204 ? -20.632 -6.603 30.370 1.00 92.06 204 ILE A O 1
ATOM 1637 N N . LEU A 1 205 ? -18.568 -7.467 30.508 1.00 92.38 205 LEU A N 1
ATOM 1638 C CA . LEU A 1 205 ? -18.822 -8.234 31.731 1.00 92.38 205 LEU A CA 1
ATOM 1639 C C . LEU A 1 205 ? -19.021 -7.329 32.958 1.00 92.38 205 LEU A C 1
ATOM 1641 O O . LEU A 1 205 ? -19.893 -7.603 33.779 1.00 92.38 205 LEU A O 1
ATOM 1645 N N . GLU A 1 206 ? -18.242 -6.249 33.064 1.00 94.00 206 GLU A N 1
ATOM 1646 C CA . GLU A 1 206 ? -18.368 -5.248 34.133 1.00 94.00 206 GLU A CA 1
ATOM 1647 C C . GLU A 1 206 ? -19.718 -4.527 34.026 1.00 94.00 206 GLU A C 1
ATOM 1649 O O . GLU A 1 206 ? -20.461 -4.468 35.001 1.00 94.00 206 GLU A O 1
ATOM 1654 N N . LEU A 1 207 ? -20.089 -4.081 32.821 1.00 93.75 207 LEU A N 1
ATOM 1655 C CA . LEU A 1 207 ? -21.366 -3.410 32.558 1.00 93.75 207 LEU A CA 1
ATOM 1656 C C . LEU A 1 207 ? -22.569 -4.311 32.871 1.00 93.75 207 LEU A C 1
ATOM 1658 O O . LEU A 1 207 ? -23.549 -3.869 33.469 1.00 93.75 207 LEU A O 1
ATOM 1662 N N . GLU A 1 208 ? -22.500 -5.593 32.507 1.00 93.38 208 GLU A N 1
ATOM 1663 C CA . GLU A 1 208 ? -23.524 -6.583 32.856 1.00 93.38 208 GLU A CA 1
ATOM 1664 C C . GLU A 1 208 ? -23.660 -6.759 34.376 1.00 93.38 208 GLU A C 1
ATOM 1666 O O . GLU A 1 208 ? -24.777 -6.867 34.892 1.00 93.38 208 GLU A O 1
ATOM 1671 N N . GLN A 1 209 ? -22.541 -6.763 35.104 1.00 94.88 209 GLN A N 1
ATOM 1672 C CA . GLN A 1 209 ? -22.538 -6.853 36.562 1.00 94.88 209 GLN A CA 1
ATOM 1673 C C . GLN A 1 209 ? -23.109 -5.585 37.212 1.00 94.88 209 GLN A C 1
ATOM 1675 O O . GLN A 1 209 ? -23.927 -5.686 38.128 1.00 94.88 209 GLN A O 1
ATOM 1680 N N . GLU A 1 210 ? -22.737 -4.404 36.720 1.00 94.88 210 GLU A N 1
ATOM 1681 C CA . GLU A 1 210 ? -23.281 -3.117 37.166 1.00 94.88 210 GLU A CA 1
ATOM 1682 C C . GLU A 1 210 ? -24.789 -3.022 36.918 1.00 94.88 210 GLU A C 1
ATOM 1684 O O . GLU A 1 210 ? -25.532 -2.584 37.803 1.00 94.88 210 GLU A O 1
ATOM 1689 N N . ARG A 1 211 ? -25.263 -3.486 35.753 1.00 95.31 211 ARG A N 1
ATOM 1690 C CA . ARG A 1 211 ? -26.696 -3.544 35.443 1.00 95.31 211 ARG A CA 1
ATOM 1691 C C . ARG A 1 211 ? -27.427 -4.466 36.414 1.00 95.31 211 ARG A C 1
ATOM 1693 O O . ARG A 1 211 ? -28.428 -4.051 36.993 1.00 95.31 211 ARG A O 1
ATOM 1700 N N . LYS A 1 212 ? -26.919 -5.682 36.642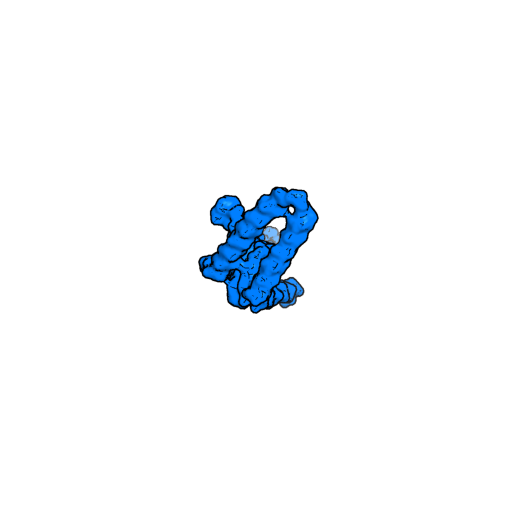 1.00 95.12 212 LYS A N 1
ATOM 1701 C CA . LYS A 1 212 ? -27.519 -6.639 37.593 1.00 95.12 212 LYS A CA 1
ATOM 1702 C C . LYS A 1 212 ? -27.576 -6.075 39.009 1.00 95.12 212 LYS A C 1
ATOM 1704 O O . LYS A 1 212 ? -28.618 -6.139 39.655 1.00 95.12 212 LYS A O 1
ATOM 1709 N N . TRP A 1 213 ? -26.475 -5.493 39.481 1.00 96.12 213 TRP A N 1
ATOM 1710 C CA . TRP A 1 213 ? -26.433 -4.873 40.801 1.00 96.12 213 TRP A CA 1
ATOM 1711 C C . TRP A 1 213 ? -27.431 -3.719 40.903 1.00 96.12 213 TRP A C 1
ATOM 1713 O O . TRP A 1 213 ? -28.162 -3.612 41.886 1.00 96.12 213 TRP A O 1
ATOM 1723 N N . HIS A 1 214 ? -27.533 -2.890 39.862 1.00 95.62 214 HIS A N 1
ATOM 1724 C CA . HIS A 1 214 ? -28.543 -1.845 39.813 1.00 95.62 214 HIS A CA 1
ATOM 1725 C C . HIS A 1 214 ? -29.960 -2.414 39.900 1.00 95.62 214 HIS A C 1
ATOM 1727 O O . HIS A 1 214 ? -30.727 -1.958 40.740 1.00 95.62 214 HIS A O 1
ATOM 1733 N N . GLU A 1 215 ? -30.308 -3.405 39.081 1.00 94.88 215 GLU A N 1
ATOM 1734 C CA . GLU A 1 215 ? -31.637 -4.030 39.063 1.00 94.88 215 GLU A CA 1
ATOM 1735 C C . GLU A 1 215 ? -32.032 -4.592 40.440 1.00 94.88 215 GLU A C 1
ATOM 1737 O O . GLU A 1 215 ? -33.181 -4.435 40.857 1.00 94.88 215 GLU A O 1
ATOM 1742 N N . MET A 1 216 ? -31.073 -5.167 41.172 1.00 92.62 216 MET A N 1
ATOM 1743 C CA . MET A 1 216 ? -31.293 -5.760 42.495 1.00 92.62 216 MET A CA 1
ATOM 1744 C C . MET A 1 216 ? -31.316 -4.742 43.644 1.00 92.62 216 MET A C 1
ATOM 1746 O O . MET A 1 216 ? -32.188 -4.809 44.508 1.00 92.62 216 MET A O 1
ATOM 1750 N N . GLU A 1 217 ? -30.380 -3.790 43.669 1.00 93.00 217 GLU A N 1
ATOM 1751 C CA . GLU A 1 217 ? -30.083 -3.003 44.878 1.00 93.00 217 GLU A CA 1
ATOM 1752 C C . GLU A 1 217 ? -30.320 -1.498 44.729 1.00 93.00 217 GLU A C 1
ATOM 1754 O O . GLU A 1 217 ? -30.650 -0.818 45.706 1.00 93.00 217 GLU A O 1
ATOM 1759 N N . ALA A 1 218 ? -30.191 -0.944 43.523 1.00 93.75 218 ALA A N 1
ATOM 1760 C CA . ALA A 1 218 ? -30.226 0.509 43.319 1.00 93.75 218 ALA A CA 1
ATOM 1761 C C . ALA A 1 218 ? -31.409 1.002 42.479 1.00 93.75 218 ALA A C 1
ATOM 1763 O O . ALA A 1 218 ? -31.692 2.198 42.472 1.00 93.75 218 ALA A O 1
ATOM 1764 N N . CYS A 1 219 ? -32.108 0.117 41.768 1.00 95.50 219 CYS A N 1
ATOM 1765 C CA . CYS A 1 219 ? -33.187 0.492 40.868 1.00 95.50 219 CYS A CA 1
ATOM 1766 C C . CYS A 1 219 ? -34.375 1.052 41.673 1.00 95.50 219 CYS A C 1
ATOM 1768 O O . CYS A 1 219 ? -34.853 0.367 42.583 1.00 95.50 219 CYS A O 1
ATOM 1770 N N . PRO A 1 220 ? -34.860 2.275 41.373 1.00 94.50 220 PRO A N 1
ATOM 1771 C CA . PRO A 1 220 ? -35.993 2.881 42.080 1.00 94.50 220 PRO A CA 1
ATOM 1772 C C . PRO A 1 220 ? -37.323 2.164 41.827 1.00 94.50 220 PRO A C 1
ATOM 1774 O O . PRO A 1 220 ? -38.196 2.151 42.696 1.00 94.50 220 PRO A O 1
ATOM 1777 N N . ASP A 1 221 ? -37.472 1.572 40.641 1.00 95.06 221 ASP A N 1
ATOM 1778 C CA . ASP A 1 221 ? -38.681 0.863 40.218 1.00 95.06 221 ASP A CA 1
ATOM 1779 C C . ASP A 1 221 ? -38.649 -0.637 40.544 1.00 95.06 221 ASP A C 1
ATOM 1781 O O . ASP A 1 221 ? -39.619 -1.336 40.252 1.00 95.06 221 ASP A O 1
ATOM 1785 N N . ARG A 1 222 ? -37.579 -1.147 41.178 1.00 94.44 222 ARG A N 1
ATOM 1786 C CA . ARG A 1 222 ? -37.546 -2.544 41.636 1.00 94.44 222 ARG A CA 1
ATOM 1787 C C . ARG A 1 222 ? -38.616 -2.790 42.694 1.00 94.44 222 ARG A C 1
ATOM 1789 O O . ARG A 1 222 ? -38.921 -1.905 43.497 1.00 94.44 222 ARG A O 1
ATOM 1796 N N . ILE A 1 223 ? -39.120 -4.015 42.736 1.00 93.19 223 ILE A N 1
ATOM 1797 C CA . ILE A 1 223 ? -40.109 -4.439 43.724 1.00 93.19 223 ILE A CA 1
ATOM 1798 C C . ILE A 1 223 ? -39.384 -4.833 45.011 1.00 93.19 223 ILE A C 1
ATOM 1800 O O . ILE A 1 223 ? -38.466 -5.650 44.994 1.00 93.19 223 ILE A O 1
ATOM 1804 N N . VAL A 1 224 ? -39.801 -4.247 46.129 1.00 92.81 224 VAL A N 1
ATOM 1805 C CA . VAL A 1 224 ? -39.318 -4.567 47.474 1.00 92.81 224 VAL A CA 1
ATOM 1806 C C . VAL A 1 224 ? -40.498 -4.878 48.383 1.00 92.81 224 VAL A C 1
ATOM 1808 O O . VAL A 1 224 ? -41.572 -4.293 48.247 1.00 92.81 224 VAL A O 1
ATOM 1811 N N . VAL A 1 225 ? -40.288 -5.788 49.329 1.00 92.88 225 VAL A N 1
ATOM 1812 C CA . VAL A 1 225 ? -41.270 -6.104 50.371 1.00 92.88 225 VAL A CA 1
ATOM 1813 C C . VAL A 1 225 ? -41.028 -5.196 51.575 1.00 92.88 225 VAL A C 1
ATOM 1815 O O . VAL A 1 225 ? -39.882 -4.842 51.886 1.00 92.88 225 VAL A O 1
ATOM 1818 N N . CYS A 1 226 ? -42.100 -4.786 52.249 1.00 91.38 226 CYS A N 1
ATOM 1819 C CA . CYS A 1 226 ? -41.987 -4.079 53.516 1.00 91.38 226 CYS A CA 1
ATOM 1820 C C . CYS A 1 226 ? -41.204 -4.917 54.545 1.00 91.38 226 CYS A C 1
ATOM 1822 O O . CYS A 1 226 ? -41.350 -6.131 54.622 1.00 91.38 226 CYS A O 1
ATOM 1824 N N . ALA A 1 227 ? -40.354 -4.262 55.341 1.00 88.25 227 ALA A N 1
ATOM 1825 C CA . ALA A 1 227 ? -39.567 -4.921 56.391 1.00 88.25 227 ALA A CA 1
ATOM 1826 C C . ALA A 1 227 ? -40.184 -4.753 57.791 1.00 88.25 227 ALA A C 1
ATOM 1828 O O . ALA A 1 227 ? -39.546 -5.084 58.788 1.00 88.25 227 ALA A O 1
ATOM 1829 N N . TRP A 1 228 ? -41.383 -4.170 57.882 1.00 88.62 228 TRP A N 1
ATOM 1830 C CA . TRP A 1 228 ? -42.062 -3.967 59.158 1.00 88.62 228 TRP A CA 1
ATOM 1831 C C . TRP A 1 228 ? -42.659 -5.292 59.658 1.00 88.62 228 TRP A C 1
ATOM 1833 O O . TRP A 1 228 ? -43.271 -6.003 58.855 1.00 88.62 228 TRP A O 1
ATOM 1843 N N . PRO A 1 229 ? -42.524 -5.643 60.952 1.00 89.19 229 PRO A N 1
ATOM 1844 C CA . PRO A 1 229 ? -43.088 -6.879 61.489 1.00 89.19 229 PRO A CA 1
ATOM 1845 C C . PRO A 1 229 ? -44.591 -6.995 61.193 1.00 89.19 229 PRO A C 1
ATOM 1847 O O . PRO A 1 229 ? -45.371 -6.128 61.576 1.00 89.19 229 PRO A O 1
ATOM 1850 N N . GLY A 1 230 ? -44.993 -8.057 60.490 1.00 87.12 230 GLY A N 1
ATOM 1851 C CA . GLY A 1 230 ? -46.391 -8.315 60.120 1.00 87.12 230 GLY A CA 1
ATOM 1852 C C . GLY A 1 230 ? -46.868 -7.671 58.810 1.00 87.12 230 GLY A C 1
ATOM 1853 O O . GLY A 1 230 ? -47.960 -7.996 58.356 1.00 87.12 230 GLY A O 1
ATOM 1854 N N . CYS A 1 231 ? -46.065 -6.822 58.158 1.00 88.12 231 CYS A N 1
ATOM 1855 C CA . CYS A 1 231 ? -46.397 -6.254 56.850 1.00 88.12 231 CYS A CA 1
ATOM 1856 C C . CYS A 1 231 ? -45.649 -6.997 55.731 1.00 88.12 231 CYS A C 1
ATOM 1858 O O . CYS A 1 231 ? -44.422 -6.997 55.698 1.00 88.12 231 CYS A O 1
ATOM 1860 N N . GLN A 1 232 ? -46.385 -7.612 54.799 1.00 88.12 232 GLN A N 1
ATOM 1861 C CA . GLN A 1 232 ? -45.833 -8.327 53.633 1.00 88.12 232 GLN A CA 1
ATOM 1862 C C . GLN A 1 232 ? -46.149 -7.627 52.302 1.00 88.12 232 GLN A C 1
ATOM 1864 O O . GLN A 1 232 ? -46.100 -8.239 51.237 1.00 88.12 232 GLN A O 1
ATOM 1869 N N . GLU A 1 233 ? -46.496 -6.342 52.350 1.00 91.94 233 GLU A N 1
ATOM 1870 C CA . GLU A 1 233 ? -46.873 -5.602 51.151 1.00 91.94 233 GLU A CA 1
ATOM 1871 C C . GLU A 1 233 ? -45.659 -5.375 50.237 1.00 91.94 233 GLU A C 1
ATOM 1873 O O . GLU A 1 233 ? -44.579 -4.978 50.691 1.00 91.94 233 GLU A O 1
ATOM 1878 N N . ALA A 1 234 ? -45.842 -5.648 48.943 1.00 93.12 234 ALA A N 1
ATOM 1879 C CA . ALA A 1 234 ? -44.842 -5.444 47.904 1.00 93.12 234 ALA A CA 1
ATOM 1880 C C . ALA A 1 234 ? -45.102 -4.114 47.187 1.00 93.12 234 ALA A C 1
ATOM 1882 O O . ALA A 1 234 ? -46.212 -3.842 46.741 1.00 93.12 234 ALA A O 1
ATOM 1883 N N . MET A 1 235 ? -44.068 -3.290 47.053 1.00 93.06 235 MET A N 1
ATOM 1884 C CA . MET A 1 235 ? -44.151 -1.958 46.445 1.00 93.06 235 MET A CA 1
ATOM 1885 C C . MET A 1 235 ? -42.864 -1.624 45.696 1.00 93.06 235 MET A C 1
ATOM 1887 O O . MET A 1 235 ? -41.859 -2.323 45.832 1.00 93.06 235 MET A O 1
ATOM 1891 N N . LYS A 1 236 ? -42.853 -0.536 44.922 1.00 93.25 236 LYS A N 1
ATOM 1892 C CA . LYS A 1 236 ? -41.605 -0.058 44.315 1.00 93.25 236 LYS A CA 1
ATOM 1893 C C . LYS A 1 236 ? -40.679 0.518 45.382 1.00 93.25 236 LYS A C 1
ATOM 1895 O O . LYS A 1 236 ? -41.132 1.145 46.341 1.00 93.25 236 LYS A O 1
ATOM 1900 N N . ALA A 1 237 ? -39.370 0.370 45.196 1.00 92.56 237 ALA A N 1
ATOM 1901 C CA . ALA A 1 237 ? -38.379 0.868 46.150 1.00 92.56 237 ALA A CA 1
ATOM 1902 C C . ALA A 1 237 ? -38.522 2.370 46.443 1.00 92.56 237 ALA A C 1
ATOM 1904 O O . ALA A 1 237 ? -38.365 2.778 47.594 1.00 92.56 237 ALA A O 1
ATOM 1905 N N . LYS A 1 238 ? -38.883 3.178 45.439 1.00 92.75 238 LYS A N 1
ATOM 1906 C CA . LYS A 1 238 ? -39.144 4.618 45.604 1.00 92.75 238 LYS A CA 1
ATOM 1907 C C . LYS A 1 238 ? -40.353 4.947 46.492 1.00 92.75 238 LYS A C 1
ATOM 1909 O O . LYS A 1 238 ? -40.349 5.989 47.139 1.00 92.75 238 LYS A O 1
ATOM 1914 N N . ASP A 1 239 ? -41.340 4.054 46.568 1.00 93.56 239 ASP A N 1
ATOM 1915 C CA . ASP A 1 239 ? -42.582 4.255 47.329 1.00 93.56 239 ASP A CA 1
ATOM 1916 C C . ASP A 1 239 ? -42.452 3.762 48.785 1.00 93.56 239 ASP A C 1
ATOM 1918 O O . ASP A 1 239 ? -43.204 4.173 49.672 1.00 93.56 239 ASP A O 1
ATOM 1922 N N . ARG A 1 240 ? -41.432 2.941 49.074 1.00 90.25 240 ARG A N 1
ATOM 1923 C CA . ARG A 1 240 ? -41.163 2.380 50.408 1.00 90.25 240 ARG A CA 1
ATOM 1924 C C . ARG A 1 240 ? -41.054 3.419 51.534 1.00 90.25 240 ARG A C 1
ATOM 1926 O O . ARG A 1 240 ? -41.589 3.153 52.611 1.00 90.25 240 ARG A O 1
ATOM 1933 N N . PRO A 1 241 ? -40.396 4.584 51.364 1.00 90.31 241 PRO A N 1
ATOM 1934 C CA . PRO A 1 241 ? -40.343 5.599 52.415 1.00 90.31 241 PRO A CA 1
ATOM 1935 C C . PRO A 1 241 ? -41.716 6.187 52.754 1.00 90.31 241 PRO A C 1
ATOM 1937 O O . PRO A 1 241 ? -41.952 6.527 53.911 1.00 90.31 241 PRO A O 1
ATOM 1940 N N . LEU A 1 242 ? -42.614 6.302 51.768 1.00 91.38 242 LEU A N 1
ATOM 1941 C CA . LEU A 1 242 ? -43.980 6.782 51.982 1.00 91.38 242 LEU A CA 1
ATOM 1942 C C . LEU A 1 242 ? -44.811 5.732 52.717 1.00 91.38 242 LEU A C 1
ATOM 1944 O O . LEU A 1 242 ? -45.403 6.053 53.742 1.00 91.38 242 LEU A O 1
ATOM 1948 N N . HIS A 1 243 ? -44.766 4.473 52.276 1.00 90.88 243 HIS A N 1
ATOM 1949 C CA . HIS A 1 243 ? -45.425 3.368 52.976 1.00 90.88 243 HIS A CA 1
ATOM 1950 C C . HIS A 1 243 ? -44.911 3.204 54.414 1.00 90.88 243 HIS A C 1
ATOM 1952 O O . HIS A 1 243 ? -45.686 2.998 55.336 1.00 90.88 243 HIS A O 1
ATOM 1958 N N . ARG A 1 244 ? -43.607 3.371 54.674 1.00 88.31 244 ARG A N 1
ATOM 1959 C CA . ARG A 1 244 ? -43.076 3.268 56.046 1.00 88.31 244 ARG A CA 1
ATOM 1960 C C . ARG A 1 244 ? -43.721 4.271 57.014 1.00 88.31 244 ARG A C 1
ATOM 1962 O O . ARG A 1 244 ? -43.822 3.969 58.199 1.00 88.31 244 ARG A O 1
ATOM 1969 N N . LYS A 1 245 ? -44.165 5.439 56.533 1.00 89.62 245 LYS A N 1
ATOM 1970 C CA . LYS A 1 245 ? -44.857 6.433 57.368 1.00 89.62 245 LYS A CA 1
ATOM 1971 C C . LYS A 1 245 ? -46.228 5.948 57.844 1.00 89.62 245 LYS A C 1
ATOM 1973 O O . LYS A 1 245 ? -46.627 6.357 58.924 1.00 89.62 245 LYS A O 1
ATOM 1978 N N . SER A 1 246 ? -46.910 5.059 57.115 1.00 87.19 246 SER A N 1
ATOM 1979 C CA . SER A 1 246 ? -48.224 4.546 57.532 1.00 87.19 246 SER A CA 1
ATOM 1980 C C . SER A 1 246 ? -48.165 3.585 58.722 1.00 87.19 246 SER A C 1
ATOM 1982 O O . SER A 1 246 ? -49.197 3.329 59.319 1.00 87.19 246 SER A O 1
ATOM 1984 N N . HIS A 1 247 ? -46.986 3.054 59.067 1.00 86.25 247 HIS A N 1
ATOM 1985 C CA . HIS A 1 247 ? -46.790 2.211 60.261 1.00 86.25 247 HIS A CA 1
ATOM 1986 C C . HIS A 1 247 ? -46.401 3.006 61.514 1.00 86.25 247 HIS A C 1
ATOM 1988 O O . HIS A 1 247 ? -46.368 2.452 62.607 1.00 86.25 247 HIS A O 1
ATOM 1994 N N . LEU A 1 248 ? -46.022 4.278 61.348 1.00 83.50 248 LEU A N 1
ATOM 1995 C CA . LEU A 1 248 ? -45.573 5.163 62.431 1.00 83.50 248 LEU A CA 1
ATOM 1996 C C . LEU A 1 248 ? -46.692 6.083 62.953 1.00 83.50 248 LEU A C 1
ATOM 1998 O O . LEU A 1 248 ? -46.453 6.828 63.903 1.00 83.50 248 LEU A O 1
ATOM 2002 N N . CYS A 1 249 ? -47.867 6.048 62.323 1.00 59.06 249 CYS A N 1
ATOM 2003 C CA . CYS A 1 249 ? -49.092 6.735 62.733 1.00 59.06 249 CYS A CA 1
ATOM 2004 C C . CYS A 1 249 ? -50.084 5.718 63.294 1.00 59.06 249 CYS A C 1
ATOM 2006 O O . CYS A 1 249 ? -50.789 6.089 64.255 1.00 59.06 249 CYS A O 1
#